Protein 4B16 (pdb70)

Sequence (266 aa):
GGNIIVVYWGQGGSDNNSEGSLKEACKSGHYNMMIVLEEELITYDNGRRDPDLNLGAHCVNCTSLQQEIKYCQLKLLIKILLQIGQVTPTKEDTKDTTKDLSQYLDDSNFFSGKSGPLGEVYLDGIDIASVPEGLNLKKFDELVQALNDDSATSRRIYLSASPNCVYPDYYLDKAIQTQKLDFLFVQFFYALPCIYTQGLPEDLFQAMKTWTSNNVPESKKIFMALPATPDLNGYIPPRVLNKEEILPAVTQASNFAGVMIFDRYFDRFRKYSSKIKR

InterPro domains:
  IPR001223 Glycoside hydrolase family 18, catalytic domain [PS51910] (2-266)
  IPR017853 Glycoside hydrolase superfamily [SSF51445] (2-265)

Solvent-accessible surface area: 12116 Å² total; per-residue (Å²): 71,67,64,16,0,0,0,2,0,82,16,28,35,65,140,36,1,0,25,0,86,61,0,5,147,42,64,56,10,49,8,0,0,0,20,32,1,26,0,37,0,63,43,157,91,13,67,41,48,2,42,75,26,35,155,106,6,59,84,16,44,134,27,0,74,54,0,43,143,120,142,10,58,0,0,0,4,0,13,82,15,49,100,25,197,110,137,38,173,64,7,3,108,66,15,9,93,43,0,31,59,32,0,3,38,21,136,95,8,36,0,5,88,1,78,5,32,0,2,0,2,14,27,31,78,51,9,106,22,0,70,2,44,90,0,1,67,31,2,72,108,21,106,51,128,130,126,9,53,2,1,0,1,0,49,2,64,60,79,6,201,86,0,40,138,1,1,79,20,123,75,4,31,23,0,0,0,26,0,4,112,83,48,101,10,17,12,68,178,68,79,16,122,72,0,62,101,11,5,133,36,0,13,78,74,0,95,71,2,80,0,6,0,0,0,0,1,2,74,114,36,91,5,46,0,52,25,183,39,0,19,149,73,0,12,57,46,9,66,156,28,112,14,26,11,9,4,0,0,27,18,11,82,50,4,66,131,107,106,3,4,37,103,9,91,200

Foldseek 3Di:
DFAEEFEAQAQAACVQQNALLVVLVVVLHQEYEYDAWEEELQQDQIQDHSHHHDRQQLVCAVSQVSSVVSNHAYEHEHEYYHEDPDDHPCNLVSNLVSCCAAAQPLDQHSNHRYHHQAYEYELDAHYPRHAQLSNLVNNVVDPDPHHYAYEYEAELDPPRPHCNSNLVNLRHAEYAYEQWDDDQQADDVVDNPSVLVSLVCVCVVNVSYAYAHEAELDPPIGRHDQQVCCAPPNCVRSVVRPRHRYYYYHHSSSCVPSVSSVSHDD

Organism: Tamarindus indica (NCBI:txid58860)

B-factor: mean 23.07, std 10.88, range [10.04, 79.19]

Secondary structure (DSSP, 8-state):
--EEEEEESSS-SHHHH--HHHHHHTS--SEEEEEEEEEETT-PPPEE--GGG-SS-GGGHHHHHHHHHTT-EEEEEEEEEE--SS--TTHHHHHHHHHHHHHEEEEEETTEEEE--EEEEESS---SS--HHHHHHHHHT-S-SS--EEEEE-BSSSS-TTTHHHHHTT--SEEEEE--SS-TTS-BTTB-HHHHHHHHHHHHH-TTSEEEEEEESSTTSTT---HHHIIIIIHHHHTTSTTEEEEEEE-HHHHHHH--GGGS--

Structure (mmCIF, N/CA/C/O backbone):
data_4B16
#
_entry.id   4B16
#
_cell.length_a   100.061
_cell.length_b   100.061
_cell.length_c   81.843
_cell.angle_alpha   90.00
_cell.angle_beta   90.00
_cell.angle_gamma   90.00
#
_symmetry.space_group_name_H-M   'P 43 21 2'
#
loop_
_entity.id
_entity.type
_entity.pdbx_description
1 polymer 'CHITINASE LIKE LECTIN'
2 branched 2-acetamido-2-deoxy-beta-D-glucopyranose-(1-4)-2-acetamido-2-deoxy-beta-D-glucopyranose
3 non-polymer GLYCEROL
4 non-polymer 'ACETATE ION'
5 non-polymer 2-acetamido-2-deoxy-beta-D-glucopyranose
6 non-polymer (4S)-2-METHYL-2,4-PENTANEDIOL
7 non-polymer 'SODIUM ION'
8 water water
#
loop_
_atom_site.group_PDB
_atom_site.id
_atom_site.type_symbol
_atom_site.label_atom_id
_atom_site.label_alt_id
_atom_site.label_comp_id
_atom_site.label_asym_id
_atom_site.label_entity_id
_atom_site.label_seq_id
_atom_site.pdbx_PDB_ins_code
_atom_site.Cartn_x
_atom_site.Cartn_y
_atom_site.Cartn_z
_atom_site.occupancy
_atom_site.B_iso_or_equiv
_atom_site.auth_seq_id
_atom_site.auth_comp_id
_atom_site.auth_asym_id
_atom_site.auth_atom_id
_atom_site.pdbx_PDB_model_num
ATOM 1 N N . GLY A 1 1 ? 21.709 6.102 28.569 0.50 40.99 7 GLY A N 1
ATOM 2 C CA . GLY A 1 1 ? 21.089 6.699 27.350 1.00 42.86 7 GLY A CA 1
ATOM 3 C C . GLY A 1 1 ? 21.152 5.792 26.135 0.50 39.76 7 GLY A C 1
ATOM 4 O O . GLY A 1 1 ? 20.304 5.876 25.243 1.00 40.23 7 GLY A O 1
ATOM 5 N N . GLY A 1 2 ? 22.161 4.926 26.093 0.50 36.52 8 GLY A N 1
ATOM 6 C CA . GLY A 1 2 ? 22.325 3.997 24.976 1.00 36.71 8 GLY A CA 1
ATOM 7 C C . GLY A 1 2 ? 22.895 4.657 23.735 0.50 32.33 8 GLY A C 1
ATOM 8 O O . GLY A 1 2 ? 23.537 5.707 23.822 0.50 28.36 8 GLY A O 1
ATOM 9 N N . ASN A 1 3 ? 22.660 4.047 22.574 1.00 30.22 9 ASN A N 1
ATOM 10 C CA . ASN A 1 3 ? 23.184 4.587 21.332 1.00 24.49 9 ASN A CA 1
ATOM 11 C C . ASN A 1 3 ? 22.098 5.313 20.580 0.50 20.04 9 ASN A C 1
ATOM 12 O O . ASN A 1 3 ? 21.155 4.703 20.067 1.00 24.14 9 ASN A O 1
ATOM 17 N N A ILE A 1 4 ? 22.219 6.632 20.533 0.50 19.95 10 ILE A N 1
ATOM 18 N N B ILE A 1 4 ? 22.229 6.632 20.535 0.50 20.42 10 ILE A N 1
ATOM 19 C CA A ILE A 1 4 ? 21.360 7.444 19.680 0.50 16.84 10 ILE A CA 1
ATOM 20 C CA B ILE A 1 4 ? 21.381 7.468 19.698 0.50 17.85 10 ILE A CA 1
ATOM 21 C C A ILE A 1 4 ? 22.231 8.197 18.686 0.50 16.53 10 ILE A C 1
ATOM 22 C C B ILE A 1 4 ? 22.267 8.175 18.683 0.50 16.86 10 ILE A C 1
ATOM 23 O O A ILE A 1 4 ? 23.118 8.951 19.075 0.50 18.96 10 ILE A O 1
ATOM 24 O O B ILE A 1 4 ? 23.201 8.879 19.055 0.50 19.03 10 ILE A O 1
ATOM 33 N N . VAL A 1 5 ? 21.987 7.970 17.403 1.00 15.77 11 VAL A N 1
ATOM 34 C CA . VAL A 1 5 ? 22.740 8.643 16.352 1.00 15.66 11 VAL A CA 1
ATOM 35 C C . VAL A 1 5 ? 21.794 9.633 15.668 1.00 14.96 11 VAL A C 1
ATOM 36 O O . VAL A 1 5 ? 20.576 9.576 15.880 1.00 15.40 11 VAL A O 1
ATOM 40 N N . VAL A 1 6 ? 22.337 10.543 14.860 1.00 15.02 12 VAL A N 1
ATOM 41 C CA . VAL A 1 6 ? 21.484 11.497 14.136 1.00 14.36 12 VAL A CA 1
ATOM 42 C C . VAL A 1 6 ? 22.119 11.862 12.797 1.00 14.53 12 VAL A C 1
ATOM 43 O O . VAL A 1 6 ? 23.348 11.815 12.665 1.00 15.21 12 VAL A O 1
ATOM 47 N N . TYR A 1 7 ? 21.278 12.185 11.810 1.00 13.75 13 TYR A N 1
ATOM 48 C CA . TYR A 1 7 ? 21.727 12.774 10.549 1.00 13.73 13 TYR A CA 1
ATOM 49 C C . TYR A 1 7 ? 21.727 14.303 10.661 1.00 14.29 13 TYR A C 1
ATOM 50 O O . TYR A 1 7 ? 20.767 14.895 11.167 1.00 16.03 13 TYR A O 1
ATOM 59 N N . TRP A 1 8 ? 22.788 14.939 10.171 1.00 12.74 14 TRP A N 1
ATOM 60 C CA . TRP A 1 8 ? 22.872 16.404 10.134 1.00 12.91 14 TRP A CA 1
ATOM 61 C C . TRP A 1 8 ? 23.495 16.834 8.821 1.00 13.16 14 TRP A C 1
ATOM 62 O O . TRP A 1 8 ? 24.324 16.103 8.277 1.00 13.56 14 TRP A O 1
ATOM 73 N N . GLY A 1 9 ? 23.124 18.017 8.323 1.00 13.66 15 GLY A N 1
ATOM 74 C CA . GLY A 1 9 ? 23.798 18.603 7.159 1.00 14.24 15 GLY A CA 1
ATOM 75 C C . GLY A 1 9 ? 22.849 19.026 6.060 1.00 14.06 15 GLY A C 1
ATOM 76 O O . GLY A 1 9 ? 23.158 19.941 5.298 1.00 15.67 15 GLY A O 1
ATOM 77 N N . GLN A 1 10 ? 21.692 18.367 5.981 1.00 14.15 16 GLN A N 1
ATOM 78 C CA . GLN A 1 10 ? 20.699 18.675 4.948 1.00 14.22 16 GLN A CA 1
ATOM 79 C C . GLN A 1 10 ? 19.460 19.387 5.488 1.00 15.37 16 GLN A C 1
ATOM 80 O O . GLN A 1 10 ? 18.443 19.505 4.791 0.80 18.46 16 GLN A O 1
ATOM 86 N N . GLY A 1 11 ? 19.546 19.874 6.719 1.00 14.27 17 GLY A N 1
ATOM 87 C CA . GLY A 1 11 ? 18.398 20.539 7.358 1.00 15.29 17 GLY A CA 1
ATOM 88 C C . GLY A 1 11 ? 18.368 22.038 7.149 1.00 15.15 17 GLY A C 1
ATOM 89 O O . GLY A 1 11 ? 17.599 22.741 7.814 1.00 16.88 17 GLY A O 1
ATOM 90 N N . GLY A 1 12 ? 19.219 22.529 6.243 1.00 15.70 18 GLY A N 1
ATOM 91 C CA . GLY A 1 12 ? 19.190 23.919 5.796 1.00 16.01 18 GLY A CA 1
ATOM 92 C C . GLY A 1 12 ? 20.461 24.672 6.118 1.00 16.22 18 GLY A C 1
ATOM 93 O O . GLY A 1 12 ? 21.532 24.360 5.584 1.00 19.54 18 GLY A O 1
ATOM 94 N N . SER A 1 13 ? 20.345 25.667 6.996 1.00 16.18 19 SER A N 1
ATOM 95 C CA . SER A 1 13 ? 21.496 26.476 7.444 1.00 15.89 19 SER A CA 1
ATOM 96 C C . SER A 1 13 ? 21.727 26.273 8.936 1.00 15.26 19 SER A C 1
ATOM 97 O O . SER A 1 13 ? 20.987 25.537 9.590 1.00 16.08 19 SER A O 1
ATOM 100 N N . ASP A 1 14 ? 22.729 26.948 9.496 1.00 15.55 20 ASP A N 1
ATOM 101 C CA . ASP A 1 14 ? 22.896 26.914 10.948 1.00 16.49 20 ASP A CA 1
ATOM 102 C C . ASP A 1 14 ? 21.656 27.472 11.665 1.00 16.35 20 ASP A C 1
ATOM 103 O O . ASP A 1 14 ? 21.316 27.017 12.752 1.00 18.20 20 ASP A O 1
ATOM 108 N N A ASN A 1 15 ? 20.984 28.453 11.068 0.50 17.15 21 ASN A N 1
ATOM 109 N N B ASN A 1 15 ? 21.005 28.462 11.051 0.50 15.90 21 ASN A N 1
ATOM 110 C CA A ASN A 1 15 ? 19.812 29.029 11.731 0.50 18.34 21 ASN A CA 1
ATOM 111 C CA B ASN A 1 15 ? 19.796 29.054 11.626 0.50 15.65 21 ASN A CA 1
ATOM 112 C C A ASN A 1 15 ? 18.551 28.165 11.673 0.50 17.16 21 ASN A C 1
ATOM 113 C C B ASN A 1 15 ? 18.677 28.036 11.772 0.50 15.53 21 ASN A C 1
ATOM 114 O O A ASN A 1 15 ? 17.636 28.351 12.484 0.50 17.27 21 ASN A O 1
ATOM 115 O O B ASN A 1 15 ? 17.995 27.988 12.802 0.50 15.81 21 ASN A O 1
ATOM 124 N N . SER A 1 16 ? 18.510 27.212 10.740 1.00 15.72 22 SER A N 1
ATOM 125 C CA . SER A 1 16 ? 17.376 26.286 10.667 1.00 15.21 22 SER A CA 1
ATOM 126 C C . SER A 1 16 ? 17.611 25.008 11.451 1.00 16.40 22 SER A C 1
ATOM 127 O O . SER A 1 16 ? 16.747 24.601 12.222 1.00 18.56 22 SER A O 1
ATOM 130 N N . GLU A 1 17 ? 18.771 24.375 11.280 1.00 15.13 23 GLU A N 1
ATOM 131 C CA . GLU A 1 17 ? 18.995 23.120 11.990 1.00 14.15 23 GLU A CA 1
ATOM 132 C C . GLU A 1 17 ? 20.106 23.149 13.041 1.00 14.30 23 GLU A C 1
ATOM 133 O O . GLU A 1 17 ? 20.387 22.125 13.648 1.00 15.32 23 GLU A O 1
ATOM 139 N N . GLY A 1 18 ? 20.711 24.322 13.260 1.00 14.78 24 GLY A N 1
ATOM 140 C CA . GLY A 1 18 ? 21.799 24.466 14.220 1.00 14.93 24 GLY A CA 1
ATOM 141 C C . GLY A 1 18 ? 23.122 24.038 13.622 1.00 14.72 24 GLY A C 1
ATOM 142 O O . GLY A 1 18 ? 23.164 23.308 12.630 1.00 15.11 24 GLY A O 1
ATOM 143 N N . SER A 1 19 ? 24.209 24.503 14.228 1.00 15.58 25 SER A N 1
ATOM 144 C CA . SER A 1 19 ? 25.540 24.080 13.808 1.00 15.91 25 SER A CA 1
ATOM 145 C C . SER A 1 19 ? 25.785 22.630 14.192 1.00 15.28 25 SER A C 1
ATOM 146 O O . SER A 1 19 ? 25.076 22.064 15.031 1.00 15.86 25 SER A O 1
ATOM 149 N N . LEU A 1 20 ? 26.810 22.034 13.603 1.00 14.83 26 LEU A N 1
ATOM 150 C CA . LEU A 1 20 ? 27.234 20.703 14.036 1.00 14.49 26 LEU A CA 1
ATOM 151 C C . LEU A 1 20 ? 27.613 20.722 15.523 1.00 14.48 26 LEU A C 1
ATOM 152 O O . LEU A 1 20 ? 27.230 19.823 16.281 1.00 14.74 26 LEU A O 1
ATOM 157 N N . LYS A 1 21 ? 28.363 21.743 15.937 1.00 14.47 27 LYS A N 1
ATOM 158 C CA . LYS A 1 21 ? 28.732 21.874 17.343 1.00 15.58 27 LYS A CA 1
ATOM 159 C C . LYS A 1 21 ? 27.510 21.871 18.257 1.00 15.74 27 LYS A C 1
ATOM 160 O O . LYS A 1 21 ? 27.519 21.217 19.307 1.00 17.09 27 LYS A O 1
ATOM 166 N N . GLU A 1 22 ? 26.460 22.598 17.867 1.00 15.22 28 GLU A N 1
ATOM 167 C CA . GLU A 1 22 ? 25.231 22.624 18.676 1.00 15.59 28 GLU A CA 1
ATOM 168 C C . GLU A 1 22 ? 24.673 21.206 18.870 1.00 16.20 28 GLU A C 1
ATOM 169 O O . GLU A 1 22 ? 24.307 20.813 19.990 1.00 16.53 28 GLU A O 1
ATOM 175 N N . ALA A 1 23 ? 24.636 20.430 17.786 1.00 16.06 29 ALA A N 1
ATOM 176 C CA . ALA A 1 23 ? 24.155 19.054 17.873 1.00 14.96 29 ALA A CA 1
ATOM 177 C C . ALA A 1 23 ? 24.991 18.255 18.875 1.00 15.48 29 ALA A C 1
ATOM 178 O O . ALA A 1 23 ? 24.456 17.546 19.726 1.00 16.58 29 ALA A O 1
ATOM 180 N N . CYS A 1 24 ? 26.310 18.387 18.784 1.00 16.15 30 CYS A N 1
ATOM 181 C CA . CYS A 1 24 ? 27.185 17.650 19.690 1.00 15.21 30 CYS A CA 1
ATOM 182 C C . CYS A 1 24 ? 27.024 18.095 21.133 1.00 17.14 30 CYS A C 1
ATOM 183 O O . CYS A 1 24 ? 26.916 17.265 22.039 1.00 18.59 30 CYS A O 1
ATOM 186 N N . LYS A 1 25 ? 26.995 19.409 21.330 1.00 17.19 31 LYS A N 1
ATOM 187 C CA . LYS A 1 25 ? 26.876 19.991 22.661 1.00 18.03 31 LYS A CA 1
ATOM 188 C C . LYS A 1 25 ? 25.555 19.621 23.345 1.00 19.84 31 LYS A C 1
ATOM 189 O O . LYS A 1 25 ? 25.483 19.597 24.579 1.00 20.04 31 LYS A O 1
ATOM 195 N N . SER A 1 26 ? 24.522 19.306 22.557 1.00 18.70 32 SER A N 1
ATOM 196 C CA . SER A 1 26 ? 23.205 18.970 23.131 1.00 18.67 32 SER A CA 1
ATOM 197 C C . SER A 1 26 ? 23.266 17.741 24.038 1.00 19.43 32 SER A C 1
ATOM 198 O O . SER A 1 26 ? 22.426 17.582 24.919 1.00 22.20 32 SER A O 1
ATOM 201 N N . GLY A 1 27 ? 24.250 16.870 23.797 1.00 18.12 33 GLY A N 1
ATOM 202 C CA . GLY A 1 27 ? 24.393 15.625 24.554 1.00 21.39 33 GLY A CA 1
ATOM 203 C C . GLY A 1 27 ? 23.416 14.505 24.208 1.00 19.52 33 GLY A C 1
ATOM 204 O O . GLY A 1 27 ? 23.424 13.454 24.863 1.00 22.06 33 GLY A O 1
ATOM 205 N N . HIS A 1 28 ? 22.586 14.710 23.184 1.00 19.36 34 HIS A N 1
ATOM 206 C CA . HIS A 1 28 ? 21.589 13.709 22.806 1.00 19.04 34 HIS A CA 1
ATOM 207 C C . HIS A 1 28 ? 22.155 12.545 21.999 1.00 19.09 34 HIS A C 1
ATOM 208 O O . HIS A 1 28 ? 21.527 11.493 21.910 1.00 20.88 34 HIS A O 1
ATOM 215 N N . TYR A 1 29 ? 23.332 12.735 21.409 1.00 16.64 35 TYR A N 1
ATOM 216 C CA . TYR A 1 29 ? 23.822 11.818 20.383 1.00 15.25 35 TYR A CA 1
ATOM 217 C C . TYR A 1 29 ? 25.216 11.314 20.681 1.00 17.53 35 TYR A C 1
ATOM 218 O O . TYR A 1 29 ? 26.061 12.056 21.196 1.00 20.10 35 TYR A O 1
ATOM 227 N N . ASN A 1 30 ? 25.489 10.072 20.317 1.00 16.54 36 ASN A N 1
ATOM 228 C CA . ASN A 1 30 ? 26.876 9.648 20.363 1.00 18.15 36 ASN A CA 1
ATOM 229 C C . ASN A 1 30 ? 27.513 9.407 19.000 1.00 16.63 36 ASN A C 1
ATOM 230 O O . ASN A 1 30 ? 28.675 9.023 18.922 1.00 18.04 36 ASN A O 1
ATOM 235 N N A MET A 1 31 ? 26.752 9.643 17.932 0.50 16.30 37 MET A N 1
ATOM 236 N N B MET A 1 31 ? 26.749 9.648 17.935 0.50 16.61 37 MET A N 1
ATOM 237 C CA A MET A 1 31 ? 27.287 9.551 16.570 0.50 15.84 37 MET A CA 1
ATOM 238 C CA B MET A 1 31 ? 27.271 9.555 16.572 0.50 16.25 37 MET A CA 1
ATOM 239 C C A MET A 1 31 ? 26.462 10.427 15.639 0.50 15.62 37 MET A C 1
ATOM 240 C C B MET A 1 31 ? 26.469 10.507 15.704 0.50 15.55 37 MET A C 1
ATOM 241 O O A MET A 1 31 ? 25.235 10.460 15.742 0.50 15.85 37 MET A O 1
ATOM 242 O O B MET A 1 31 ? 25.266 10.674 15.919 0.50 14.57 37 MET A O 1
ATOM 251 N N . ILE A 1 32 ? 27.144 11.162 14.760 1.00 15.12 38 ILE A N 1
ATOM 252 C CA . ILE A 1 32 ? 26.477 12.050 13.796 1.00 14.98 38 ILE A CA 1
ATOM 253 C C . ILE A 1 32 ? 26.928 11.634 12.405 1.00 14.94 38 ILE A C 1
ATOM 254 O O . ILE A 1 32 ? 28.123 11.430 12.178 1.00 15.19 38 ILE A O 1
ATOM 259 N N . VAL A 1 33 ? 25.969 11.478 11.494 1.00 13.31 39 VAL A N 1
ATOM 260 C CA . VAL A 1 33 ? 26.264 11.189 10.097 1.00 13.32 39 VAL A CA 1
ATOM 261 C C . VAL A 1 33 ? 26.028 12.475 9.326 1.00 13.33 39 VAL A C 1
ATOM 262 O O . VAL A 1 33 ? 24.902 12.989 9.310 1.00 14.55 39 VAL A O 1
ATOM 266 N N . LEU A 1 34 ? 27.086 12.988 8.694 1.00 13.14 40 LEU A N 1
ATOM 267 C CA . LEU A 1 34 ? 27.016 14.230 7.911 1.00 12.76 40 LEU A CA 1
ATOM 268 C C . LEU A 1 34 ? 26.496 13.955 6.505 1.00 13.22 40 LEU A C 1
ATOM 269 O O . LEU A 1 34 ? 27.043 13.111 5.783 1.00 15.49 40 LEU A O 1
ATOM 274 N N . GLU A 1 35 ? 25.458 14.689 6.113 1.00 13.53 41 GLU A N 1
ATOM 275 C CA . GLU A 1 35 ? 24.845 14.521 4.801 1.00 13.41 41 GLU A CA 1
ATOM 276 C C . GLU A 1 35 ? 25.096 15.807 3.997 1.00 13.54 41 GLU A C 1
ATOM 277 O O . GLU A 1 35 ? 24.597 16.858 4.392 1.00 13.53 41 GLU A O 1
ATOM 283 N N . GLU A 1 36 ? 25.818 15.763 2.870 1.00 13.92 42 GLU A N 1
ATOM 284 C CA A GLU A 1 36 ? 26.316 14.530 2.255 0.50 13.73 42 GLU A CA 1
ATOM 285 C CA B GLU A 1 36 ? 26.306 14.530 2.241 0.50 13.66 42 GLU A CA 1
ATOM 286 C C . GLU A 1 36 ? 27.423 14.857 1.259 1.00 14.88 42 GLU A C 1
ATOM 287 O O . GLU A 1 36 ? 27.593 16.025 0.856 1.00 16.13 42 GLU A O 1
ATOM 298 N N . LEU A 1 37 ? 28.168 13.829 0.864 1.00 13.24 43 LEU A N 1
ATOM 299 C CA . LEU A 1 37 ? 29.189 13.960 -0.169 1.00 13.02 43 LEU A CA 1
ATOM 300 C C . LEU A 1 37 ? 28.636 13.470 -1.508 1.00 13.99 43 LEU A C 1
ATOM 301 O O . LEU A 1 37 ? 28.069 12.380 -1.588 1.00 15.53 43 LEU A O 1
ATOM 306 N N . ILE A 1 38 ? 28.815 14.284 -2.545 1.00 13.20 44 ILE A N 1
ATOM 307 C CA . ILE A 1 38 ? 28.482 13.923 -3.924 1.00 13.22 44 ILE A CA 1
ATOM 308 C C . ILE A 1 38 ? 29.741 1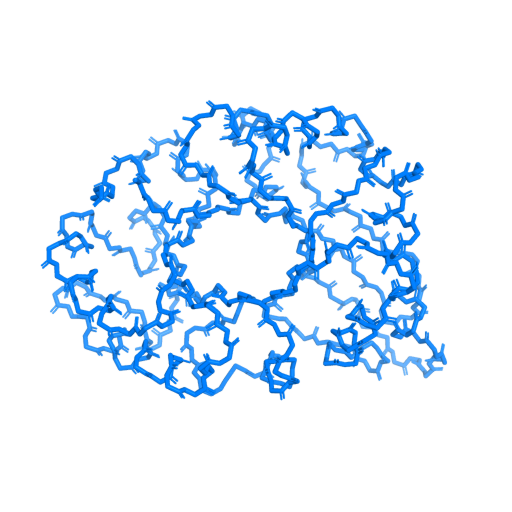3.354 -4.568 1.00 13.89 44 ILE A C 1
ATOM 309 O O . ILE A 1 38 ? 30.806 13.985 -4.520 1.00 14.38 44 ILE A O 1
ATOM 314 N N . THR A 1 39 ? 29.629 12.154 -5.147 1.00 13.14 45 THR A N 1
ATOM 315 C CA . THR A 1 39 ? 30.764 11.527 -5.826 1.00 12.92 45 THR A CA 1
ATOM 316 C C . THR A 1 39 ? 30.476 11.316 -7.307 1.00 13.80 45 THR A C 1
ATOM 317 O O . THR A 1 39 ? 29.304 11.284 -7.723 1.00 14.73 45 THR A O 1
ATOM 321 N N . TYR A 1 40 ? 31.548 11.185 -8.095 1.00 13.62 46 TYR A N 1
ATOM 322 C CA . TYR A 1 40 ? 31.445 11.174 -9.551 1.00 14.58 46 TYR A CA 1
ATOM 323 C C . TYR A 1 40 ? 31.890 9.860 -10.154 1.00 14.39 46 TYR A C 1
ATOM 324 O O . TYR A 1 40 ? 33.011 9.425 -9.940 1.00 16.61 46 TYR A O 1
ATOM 333 N N . ASP A 1 41 ? 30.989 9.243 -10.912 1.00 15.54 47 ASP A N 1
ATOM 334 C CA . ASP A 1 41 ? 31.256 7.994 -11.632 1.00 15.23 47 ASP A CA 1
ATOM 335 C C . ASP A 1 41 ? 32.394 8.149 -12.653 1.00 16.23 47 ASP A C 1
ATOM 336 O O . ASP A 1 41 ? 33.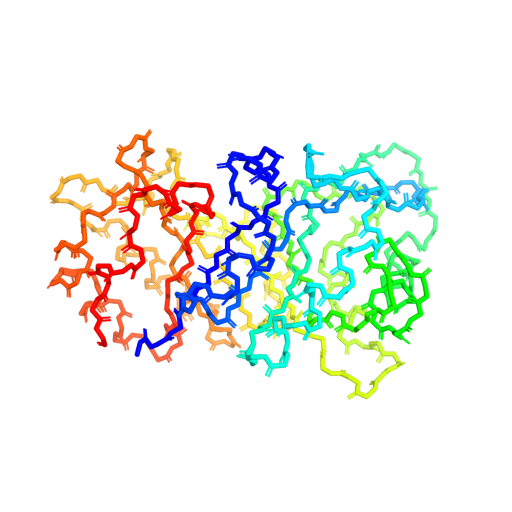049 7.168 -13.014 1.00 17.21 47 ASP A O 1
ATOM 341 N N . ASN A 1 42 ? 32.656 9.374 -13.105 1.00 16.76 48 ASN A N 1
ATOM 342 C CA . ASN A 1 42 ? 33.760 9.587 -14.056 1.00 18.31 48 ASN A CA 1
ATOM 343 C C . ASN A 1 42 ? 35.109 9.922 -13.397 1.00 18.32 48 ASN A C 1
ATOM 344 O O . ASN A 1 42 ? 36.094 10.214 -14.086 1.00 20.30 48 ASN A O 1
ATOM 349 N N . GLY A 1 43 ? 35.142 9.899 -12.064 1.00 17.13 49 GLY A N 1
ATOM 350 C CA . GLY A 1 43 ? 36.380 10.150 -11.324 1.00 18.09 49 GLY A CA 1
ATOM 351 C C . GLY A 1 43 ? 36.727 11.593 -10.955 1.00 17.53 49 GLY A C 1
ATOM 352 O O . GLY A 1 43 ? 37.775 11.830 -10.350 1.00 20.58 49 GLY A O 1
ATOM 353 N N A ARG A 1 44 ? 35.868 12.545 -11.316 0.50 17.23 50 ARG A N 1
ATOM 354 N N B ARG A 1 44 ? 35.868 12.549 -11.322 0.50 18.73 50 ARG A N 1
ATOM 355 C CA A ARG A 1 44 ? 35.996 13.929 -10.846 0.50 17.07 50 ARG A CA 1
ATOM 356 C CA B ARG A 1 44 ? 35.979 13.937 -10.840 0.50 20.02 50 ARG A CA 1
ATOM 357 C C A ARG A 1 44 ? 36.033 13.935 -9.319 0.50 17.41 50 ARG A C 1
ATOM 358 C C B ARG A 1 44 ? 36.062 13.912 -9.317 0.50 18.66 50 ARG A C 1
ATOM 359 O O A ARG A 1 44 ? 35.384 13.100 -8.683 0.50 17.86 50 ARG A O 1
ATOM 360 O O B ARG A 1 44 ? 35.466 13.039 -8.680 0.50 19.24 50 ARG A O 1
ATOM 375 N N . ASP A 1 45 ? 36.792 14.857 -8.728 1.00 17.11 51 ASP A N 1
ATOM 376 C CA . ASP A 1 45 ? 36.834 14.980 -7.258 1.00 17.06 51 ASP A CA 1
ATOM 377 C C . ASP A 1 45 ? 35.412 15.159 -6.706 1.00 15.77 51 ASP A C 1
ATOM 378 O O . ASP A 1 45 ? 34.589 15.844 -7.313 1.00 16.25 51 ASP A O 1
ATOM 383 N N . PRO A 1 46 ? 35.110 14.521 -5.575 1.00 15.48 52 PRO A N 1
ATOM 384 C CA . PRO A 1 46 ? 33.807 14.707 -4.937 1.00 15.61 52 PRO A CA 1
ATOM 385 C C . PRO A 1 46 ? 33.499 16.161 -4.605 1.00 15.15 52 PRO A C 1
ATOM 386 O O . PRO A 1 46 ? 34.426 16.975 -4.434 1.00 16.54 52 PRO A O 1
ATOM 390 N N . ASP A 1 47 ? 32.207 16.476 -4.502 1.00 14.71 53 ASP A N 1
ATOM 391 C CA . ASP A 1 47 ? 31.749 17.787 -4.003 1.00 13.88 53 ASP A CA 1
ATOM 392 C C . ASP A 1 47 ? 31.013 17.602 -2.684 1.00 14.54 53 ASP A C 1
ATOM 393 O O . ASP A 1 47 ? 30.016 16.876 -2.627 1.00 15.74 53 ASP A O 1
ATOM 398 N N . LEU A 1 48 ? 31.458 18.297 -1.644 1.00 15.05 54 LEU A N 1
ATOM 399 C CA . LEU A 1 48 ? 30.737 18.298 -0.375 1.00 14.78 54 LEU A CA 1
ATOM 400 C C . LEU A 1 48 ? 29.460 19.121 -0.521 1.00 15.16 54 LEU A C 1
ATOM 401 O O . LEU A 1 48 ? 29.479 20.210 -1.110 1.00 18.58 54 LEU A O 1
ATOM 406 N N . ASN A 1 49 ? 28.349 18.603 -0.004 1.00 15.09 55 ASN A N 1
ATOM 407 C CA . ASN A 1 49 ? 27.096 19.351 -0.021 1.00 15.23 55 ASN A CA 1
ATOM 408 C C . ASN A 1 49 ? 26.473 19.370 1.372 1.00 14.70 55 ASN A C 1
ATOM 409 O O . ASN A 1 49 ? 25.737 18.452 1.738 1.00 16.34 55 ASN A O 1
ATOM 414 N N . LEU A 1 50 ? 26.749 20.428 2.133 1.00 16.69 56 LEU A N 1
ATOM 415 C CA . LEU A 1 50 ? 26.094 20.623 3.432 1.00 16.20 56 LEU A CA 1
ATOM 416 C C . LEU A 1 50 ? 25.041 21.731 3.336 1.00 16.68 56 LEU A C 1
ATOM 417 O O . LEU A 1 50 ? 24.836 22.513 4.268 1.00 16.19 56 LEU A O 1
ATOM 422 N N . GLY A 1 51 ? 24.370 21.785 2.190 1.00 18.85 57 GLY A N 1
ATOM 423 C CA . GLY A 1 51 ? 23.325 22.780 1.944 1.00 18.77 57 GLY A CA 1
ATOM 424 C C . GLY A 1 51 ? 23.765 24.198 2.244 1.00 21.07 57 GLY A C 1
ATOM 425 O O . GLY A 1 51 ? 24.845 24.634 1.827 1.00 23.37 57 GLY A O 1
ATOM 426 N N . ALA A 1 52 ? 22.930 24.913 2.992 1.00 18.56 58 ALA A N 1
ATOM 427 C CA . ALA A 1 52 ? 23.196 26.306 3.333 1.00 18.64 58 ALA A CA 1
ATOM 428 C C . ALA A 1 52 ? 24.042 26.491 4.597 1.00 17.44 58 ALA A C 1
ATOM 429 O O . ALA A 1 52 ? 24.177 27.613 5.093 1.00 19.93 58 ALA A O 1
ATOM 431 N N . HIS A 1 53 ? 24.626 25.408 5.116 1.00 16.05 59 HIS A N 1
ATOM 432 C CA . HIS A 1 53 ? 25.535 25.541 6.257 1.00 15.42 59 HIS A CA 1
ATOM 433 C C . HIS A 1 53 ? 26.818 26.274 5.901 1.00 17.99 59 HIS A C 1
ATOM 434 O O . HIS A 1 53 ? 27.283 27.116 6.673 1.00 22.49 59 HIS A O 1
ATOM 441 N N . CYS A 1 54 ? 27.375 25.949 4.730 1.00 19.34 60 CYS A N 1
ATOM 442 C CA . CYS A 1 54 ? 28.676 26.468 4.288 1.00 18.88 60 CYS A CA 1
ATOM 443 C C . CYS A 1 54 ? 28.942 26.041 2.850 1.00 17.98 60 CYS A C 1
ATOM 444 O O . CYS A 1 54 ? 28.421 25.014 2.381 1.00 21.56 60 CYS A O 1
ATOM 447 N N . VAL A 1 55 ? 29.732 26.846 2.148 1.00 20.74 61 VAL A N 1
ATOM 448 C CA . VAL A 1 55 ? 30.328 26.447 0.872 1.00 21.45 61 VAL A CA 1
ATOM 449 C C . VAL A 1 55 ? 31.804 26.105 1.107 1.00 21.27 61 VAL A C 1
ATOM 450 O O . VAL A 1 55 ? 32.269 25.032 0.714 1.00 24.59 61 VAL A O 1
ATOM 454 N N . ASN A 1 56 ? 32.533 27.022 1.743 1.00 21.50 62 ASN A N 1
ATOM 455 C CA . ASN A 1 56 ? 33.835 26.693 2.309 1.00 21.75 62 ASN A CA 1
ATOM 456 C C . ASN A 1 56 ? 33.550 26.113 3.682 1.00 20.76 62 ASN A C 1
ATOM 457 O O . ASN A 1 56 ? 33.220 26.838 4.618 1.00 23.08 62 ASN A O 1
ATOM 462 N N . CYS A 1 57 ? 33.649 24.795 3.786 1.00 18.08 63 CYS A N 1
ATOM 463 C CA . CYS A 1 57 ? 33.278 24.101 5.012 1.00 16.41 63 CYS A CA 1
ATOM 464 C C . CYS A 1 57 ? 34.490 23.692 5.836 1.00 17.20 63 CYS A C 1
ATOM 465 O O . CYS A 1 57 ? 34.372 22.910 6.792 1.00 16.76 63 CYS A O 1
ATOM 468 N N . THR A 1 58 ? 35.654 24.237 5.488 1.00 18.01 64 THR A N 1
ATOM 469 C CA . THR A 1 58 ? 36.882 23.885 6.217 1.00 18.05 64 THR A CA 1
ATOM 470 C C . THR A 1 58 ? 36.826 24.329 7.683 1.00 17.99 64 THR A C 1
ATOM 471 O O . THR A 1 58 ? 37.479 23.726 8.538 1.00 19.50 64 THR A O 1
ATOM 475 N N . SER A 1 59 ? 36.033 25.366 7.975 1.00 20.83 65 SER A N 1
ATOM 476 C CA . SER A 1 59 ? 35.890 25.850 9.350 1.00 21.69 65 SER A CA 1
ATOM 477 C C . SER A 1 59 ? 35.059 24.918 10.230 1.00 18.21 65 SER A C 1
ATOM 478 O O . SER A 1 59 ? 34.971 25.124 11.447 1.00 21.95 65 SER A O 1
ATOM 481 N N . LEU A 1 60 ? 34.480 23.872 9.634 1.00 15.96 66 LEU A N 1
ATOM 482 C CA . LEU A 1 60 ? 33.832 22.832 10.435 1.00 15.92 66 LEU A CA 1
ATOM 483 C C . LEU A 1 60 ? 34.843 21.989 11.220 1.00 15.89 66 LEU A C 1
ATOM 484 O O . LEU A 1 60 ? 34.475 21.300 12.166 1.00 16.62 66 LEU A O 1
ATOM 489 N N . GLN A 1 61 ? 36.121 22.069 10.849 1.00 17.18 67 GLN A N 1
ATOM 490 C CA . GLN A 1 61 ? 37.165 21.317 11.536 1.00 15.51 67 GLN A CA 1
ATOM 491 C C . GLN A 1 61 ? 37.058 21.410 13.064 1.00 15.27 67 GLN A C 1
ATOM 492 O O . GLN A 1 61 ? 37.059 20.379 13.761 1.00 16.24 67 GLN A O 1
ATOM 498 N N . GLN A 1 62 ? 36.989 22.633 13.597 1.00 15.39 68 GLN A N 1
ATOM 499 C CA . GLN A 1 62 ? 36.978 22.791 15.056 1.00 16.25 68 GLN A CA 1
ATOM 500 C C . GLN A 1 62 ? 35.724 22.165 15.672 1.00 17.22 68 GLN A C 1
ATOM 501 O O . GLN A 1 62 ? 35.769 21.660 16.791 1.00 16.81 68 GLN A O 1
ATOM 507 N N . GLU A 1 63 ? 34.618 22.165 14.928 1.00 15.98 69 GLU A N 1
ATOM 508 C CA . GLU A 1 63 ? 33.368 21.592 15.443 1.00 14.93 69 GLU A CA 1
ATOM 509 C C . GLU A 1 63 ? 33.447 20.072 15.459 1.00 15.32 69 GLU A C 1
ATOM 510 O O . GLU A 1 63 ? 33.062 19.433 16.448 1.00 15.39 69 GLU A O 1
ATOM 516 N N . ILE A 1 64 ? 33.973 19.503 14.374 1.00 14.26 70 ILE A N 1
ATOM 517 C CA . ILE A 1 64 ? 34.235 18.061 14.298 1.00 15.13 70 ILE A CA 1
ATOM 518 C C . ILE A 1 64 ? 35.130 17.609 15.453 1.00 15.37 70 ILE A C 1
ATOM 519 O O . ILE A 1 64 ? 34.822 16.634 16.152 1.00 15.08 70 ILE A O 1
ATOM 524 N N . LYS A 1 65 ? 36.226 18.329 15.674 1.00 15.51 71 LYS A N 1
ATOM 525 C CA . LYS A 1 65 ? 37.148 17.952 16.747 1.00 15.18 71 LYS A CA 1
ATOM 526 C C . LYS A 1 65 ? 36.522 18.110 18.137 1.00 15.10 71 LYS A C 1
ATOM 527 O O . LYS A 1 65 ? 36.742 17.268 19.018 1.00 17.38 71 LYS A O 1
ATOM 533 N N . TYR A 1 66 ? 35.721 19.164 18.322 1.00 15.44 72 TYR A N 1
ATOM 534 C CA . TYR A 1 66 ? 34.959 19.335 19.562 1.00 16.21 72 TYR A CA 1
ATOM 535 C C . TYR A 1 66 ? 34.080 18.104 19.798 1.00 15.91 72 TYR A C 1
ATOM 536 O O . TYR A 1 66 ? 34.087 17.528 20.888 1.00 18.58 72 TYR A O 1
ATOM 545 N N . CYS A 1 67 ? 33.336 17.697 18.770 1.00 15.06 73 CYS A N 1
ATOM 546 C CA . CYS A 1 67 ? 32.480 16.506 18.865 1.00 15.25 73 CYS A CA 1
ATOM 547 C C . CYS A 1 67 ? 33.276 15.257 19.265 1.00 16.05 73 CYS A C 1
ATOM 548 O O . CYS A 1 67 ? 32.899 14.512 20.173 1.00 16.96 73 CYS A O 1
ATOM 551 N N . GLN A 1 68 ? 34.387 15.037 18.574 1.00 16.24 74 GLN A N 1
ATOM 552 C CA . GLN A 1 68 ? 35.192 13.839 18.800 1.00 17.20 74 GLN A CA 1
ATOM 553 C C . GLN A 1 68 ? 35.799 13.793 20.195 1.00 18.16 74 GLN A C 1
ATOM 554 O O . GLN A 1 68 ? 35.878 12.724 20.807 1.00 17.76 74 GLN A O 1
ATOM 560 N N . LEU A 1 69 ? 36.203 14.954 20.703 1.00 18.04 75 LEU A N 1
ATOM 561 C CA . LEU A 1 69 ? 36.717 15.046 22.066 1.00 19.48 75 LEU A CA 1
ATOM 562 C C . LEU A 1 69 ? 35.628 14.859 23.142 1.00 21.66 75 LEU A C 1
ATOM 563 O O . LEU A 1 69 ? 35.946 14.641 24.318 1.00 25.70 75 LEU A O 1
ATOM 568 N N . LYS A 1 70 ? 34.359 14.909 22.725 1.00 19.41 76 LYS A N 1
ATOM 569 C CA . LYS A 1 70 ? 33.221 14.528 23.576 1.00 21.31 76 LYS A CA 1
ATOM 570 C C . LYS A 1 70 ? 32.773 13.076 23.325 1.00 19.98 76 LYS A C 1
ATOM 571 O O . LYS A 1 70 ? 31.673 12.676 23.727 1.00 21.66 76 LYS A O 1
ATOM 577 N N A LEU A 1 71 ? 33.635 12.301 22.658 0.50 19.53 77 LEU A N 1
ATOM 578 N N B LEU A 1 71 ? 33.648 12.294 22.688 0.50 19.87 77 LEU A N 1
ATOM 579 C CA A LEU A 1 71 ? 33.424 10.866 22.376 0.50 20.22 77 LEU A CA 1
ATOM 580 C CA B LEU A 1 71 ? 33.399 10.880 22.370 0.50 20.35 77 LEU A CA 1
ATOM 581 C C A LEU A 1 71 ? 32.365 10.568 21.310 0.50 18.52 77 LEU A C 1
ATOM 582 C C B LEU A 1 71 ? 32.151 10.699 21.512 0.50 18.76 77 LEU A C 1
ATOM 583 O O A LEU A 1 71 ? 31.898 9.429 21.189 0.50 19.79 77 LEU A O 1
ATOM 584 O O B LEU A 1 71 ? 31.340 9.794 21.742 0.50 18.73 77 LEU A O 1
ATOM 593 N N . ILE A 1 72 ? 32.009 11.586 20.532 1.00 17.34 78 ILE A N 1
ATOM 594 C CA . ILE A 1 72 ? 30.978 11.463 19.501 1.00 15.89 78 ILE A CA 1
ATOM 595 C C . ILE A 1 72 ? 31.661 11.137 18.190 1.00 16.24 78 ILE A C 1
ATOM 596 O O . ILE A 1 72 ? 32.576 11.850 17.774 1.00 20.56 78 ILE A O 1
ATOM 601 N N . LYS A 1 73 ? 31.217 10.066 17.538 1.00 16.55 79 LYS A N 1
ATOM 602 C CA . LYS A 1 73 ? 31.796 9.671 16.241 1.00 16.45 79 LYS A CA 1
ATOM 603 C C . LYS A 1 73 ? 31.164 10.497 15.125 1.00 15.97 79 LYS A C 1
ATOM 604 O O . LYS A 1 73 ? 29.959 10.748 15.141 1.00 16.79 79 LYS A O 1
ATOM 610 N N . ILE A 1 74 ? 31.987 10.918 14.167 1.00 14.11 80 ILE A N 1
ATOM 611 C CA . ILE A 1 74 ? 31.532 11.700 13.020 1.00 14.34 80 ILE A CA 1
ATOM 612 C C . ILE A 1 74 ? 31.775 10.894 11.742 1.00 14.66 80 ILE A C 1
ATOM 613 O O . ILE A 1 74 ? 32.922 10.563 11.418 1.00 14.87 80 ILE A O 1
ATOM 618 N N . LEU A 1 75 ? 30.695 10.545 11.043 1.00 14.28 81 LEU A N 1
ATOM 619 C CA . LEU A 1 75 ? 30.797 9.813 9.775 1.00 13.87 81 LEU A CA 1
ATOM 620 C C . LEU A 1 75 ? 30.306 10.714 8.656 1.00 13.67 81 LEU A C 1
ATOM 621 O O . LEU A 1 75 ? 29.410 11.530 8.872 1.00 14.41 81 LEU A O 1
ATOM 626 N N . LEU A 1 76 ? 30.882 10.573 7.465 1.00 12.72 82 LEU A N 1
ATOM 627 C CA . LEU A 1 76 ? 30.412 11.325 6.308 1.00 12.40 82 LEU A CA 1
ATOM 628 C C . LEU A 1 76 ? 29.643 10.396 5.377 1.00 12.41 82 LEU A C 1
ATOM 629 O O . LEU A 1 76 ? 30.139 9.323 5.016 1.00 13.79 82 LEU A O 1
ATOM 634 N N . GLN A 1 77 ? 28.439 10.809 4.983 1.00 12.38 83 GLN A N 1
ATOM 635 C CA . GLN A 1 77 ? 27.614 9.998 4.093 1.00 12.88 83 GLN A CA 1
ATOM 636 C C . GLN A 1 77 ? 27.828 10.357 2.631 1.00 13.45 83 GLN A C 1
ATOM 637 O O . GLN A 1 77 ? 27.737 11.536 2.254 1.00 14.64 83 GLN A O 1
ATOM 643 N N . ILE A 1 78 ? 28.084 9.336 1.813 1.00 13.32 84 ILE A N 1
ATOM 644 C CA . ILE A 1 78 ? 28.025 9.471 0.357 1.00 13.13 84 ILE A CA 1
ATOM 645 C C . ILE A 1 78 ? 26.555 9.380 -0.034 1.00 13.76 84 ILE A C 1
ATOM 646 O O . ILE A 1 78 ? 25.915 8.353 0.188 1.00 14.51 84 ILE A O 1
ATOM 651 N N . GLY A 1 79 ? 26.013 10.474 -0.575 1.00 14.09 85 GLY A N 1
ATOM 652 C CA . GLY A 1 79 ? 24.568 10.568 -0.808 1.00 14.45 85 GLY A CA 1
ATOM 653 C C . GLY A 1 79 ? 24.115 10.578 -2.252 1.00 14.13 85 GLY A C 1
ATOM 654 O O . GLY A 1 79 ? 22.917 10.544 -2.527 1.00 16.30 85 GLY A O 1
ATOM 655 N N . GLN A 1 80 ? 25.062 10.605 -3.184 1.00 14.19 86 GLN A N 1
ATOM 656 C CA . GLN A 1 80 ? 24.742 10.847 -4.582 1.00 13.88 86 GLN A CA 1
ATOM 657 C C . GLN A 1 80 ? 25.928 10.415 -5.419 1.00 14.40 86 GLN A C 1
ATOM 658 O O . GLN A 1 80 ? 27.053 10.838 -5.150 1.00 14.61 86 GLN A O 1
ATOM 664 N N . VAL A 1 81 ? 25.676 9.557 -6.415 1.00 14.77 87 VAL A N 1
ATOM 665 C CA . VAL A 1 81 ? 26.691 9.156 -7.386 1.00 15.22 87 VAL A CA 1
ATOM 666 C C . VAL A 1 81 ? 26.258 9.675 -8.746 1.00 15.22 87 VAL A C 1
ATOM 667 O O . VAL A 1 81 ? 25.238 9.231 -9.294 1.00 16.42 87 VAL A O 1
ATOM 671 N N . THR A 1 82 ? 27.027 10.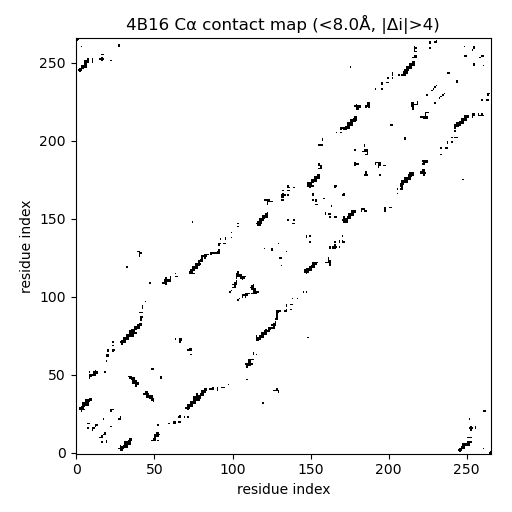626 -9.274 1.00 15.16 88 THR A N 1
ATOM 672 C CA . THR A 1 82 ? 26.702 11.265 -10.544 1.00 15.14 88 THR A CA 1
ATOM 673 C C . THR A 1 82 ? 27.174 10.318 -11.660 1.00 15.62 88 THR A C 1
ATOM 674 O O . THR A 1 82 ? 28.365 10.071 -11.794 1.00 16.64 88 THR A O 1
ATOM 678 N N . PRO A 1 83 ? 26.236 9.754 -12.444 1.00 17.58 89 PRO A N 1
ATOM 679 C CA . PRO A 1 83 ? 26.610 8.673 -13.361 1.00 19.35 89 PRO A CA 1
ATOM 680 C C . PRO A 1 83 ? 27.330 9.162 -14.616 1.00 20.04 89 PRO A C 1
ATOM 681 O O . PRO A 1 83 ? 27.230 10.340 -14.986 1.00 22.65 89 PRO A O 1
ATOM 685 N N . THR A 1 84 ? 28.061 8.254 -15.257 1.00 18.40 90 THR A N 1
ATOM 686 C CA . THR A 1 84 ? 28.634 8.530 -16.560 1.00 22.28 90 THR A CA 1
ATOM 687 C C . THR A 1 84 ? 28.432 7.299 -17.442 1.00 25.02 90 THR A C 1
ATOM 688 O O . THR A 1 84 ? 28.341 6.178 -16.934 1.00 24.82 90 THR A O 1
ATOM 692 N N . LYS A 1 85 ? 28.352 7.510 -18.752 1.00 29.78 91 LYS A N 1
ATOM 693 C CA . LYS A 1 85 ? 28.306 6.393 -19.695 1.00 31.67 91 LYS A CA 1
ATOM 694 C C . LYS A 1 85 ? 29.715 5.970 -20.115 1.00 31.51 91 LYS A C 1
ATOM 695 O O . LYS A 1 85 ? 29.901 4.899 -20.702 0.50 29.63 91 LYS A O 1
ATOM 701 N N . GLU A 1 86 ? 30.695 6.815 -19.792 1.00 27.38 92 GLU A N 1
ATOM 702 C CA . GLU A 1 86 ? 32.102 6.564 -20.085 1.00 30.10 92 GLU A CA 1
ATOM 703 C C . GLU A 1 86 ? 32.663 5.426 -19.238 1.00 28.68 92 GLU A C 1
ATOM 704 O O . GLU A 1 86 ? 32.367 5.310 -18.044 1.00 26.39 92 GLU A O 1
ATOM 710 N N . ASP A 1 87 ? 33.466 4.586 -19.877 1.00 30.69 93 ASP A N 1
ATOM 711 C CA . ASP A 1 87 ? 34.212 3.542 -19.200 1.00 30.22 93 ASP A CA 1
ATOM 712 C C . ASP A 1 87 ? 35.510 4.183 -18.697 1.00 28.89 93 ASP A C 1
ATOM 713 O O . ASP A 1 87 ? 36.363 4.584 -19.487 1.00 33.60 93 ASP A O 1
ATOM 718 N N . THR A 1 88 ? 35.631 4.316 -17.379 1.00 24.51 94 THR A N 1
ATOM 719 C CA . THR A 1 88 ? 36.764 5.002 -16.773 1.00 22.34 94 THR A CA 1
ATOM 720 C C . THR A 1 88 ? 37.456 4.039 -15.826 1.00 22.88 94 THR A C 1
ATOM 721 O O . THR A 1 88 ? 36.802 3.409 -14.995 1.00 24.69 94 THR A O 1
ATOM 725 N N . LYS A 1 89 ? 38.775 3.935 -15.954 1.00 22.25 95 LYS A N 1
ATOM 726 C CA . LYS A 1 89 ? 39.561 2.992 -15.165 1.00 22.55 95 LYS A CA 1
ATOM 727 C C . LYS A 1 89 ? 39.797 3.499 -13.742 1.00 22.96 95 LYS A C 1
ATOM 728 O O . LYS A 1 89 ? 39.970 4.699 -13.520 1.00 24.56 95 LYS A O 1
ATOM 734 N N . ASP A 1 90 ? 39.770 2.570 -12.786 1.00 21.08 96 ASP A N 1
ATOM 735 C CA . ASP A 1 90 ? 40.235 2.816 -11.420 1.00 20.50 96 ASP A CA 1
ATOM 736 C C . ASP A 1 90 ? 39.377 3.795 -10.624 1.00 18.14 96 ASP A C 1
ATOM 737 O O . ASP A 1 90 ? 39.863 4.369 -9.650 1.00 20.00 96 ASP A O 1
ATOM 742 N N . THR A 1 91 ? 38.115 3.985 -11.006 1.00 17.76 97 THR A N 1
ATOM 743 C CA . THR A 1 91 ? 37.287 4.989 -10.317 1.00 17.35 97 THR A CA 1
ATOM 744 C C . THR A 1 91 ? 37.115 4.672 -8.817 1.00 17.54 97 THR A C 1
ATOM 745 O O . THR A 1 91 ? 37.286 5.550 -7.959 1.00 17.30 97 THR A O 1
ATOM 749 N N . THR A 1 92 ? 36.792 3.420 -8.496 1.00 15.60 98 THR A N 1
ATOM 750 C CA . THR A 1 92 ? 36.561 3.053 -7.097 1.00 16.44 98 THR A CA 1
ATOM 751 C C . THR A 1 92 ? 37.844 3.149 -6.278 1.00 15.83 98 THR A C 1
ATOM 752 O O . THR A 1 92 ? 37.846 3.742 -5.195 1.00 16.05 98 THR A O 1
ATOM 756 N N . LYS A 1 93 ? 38.932 2.577 -6.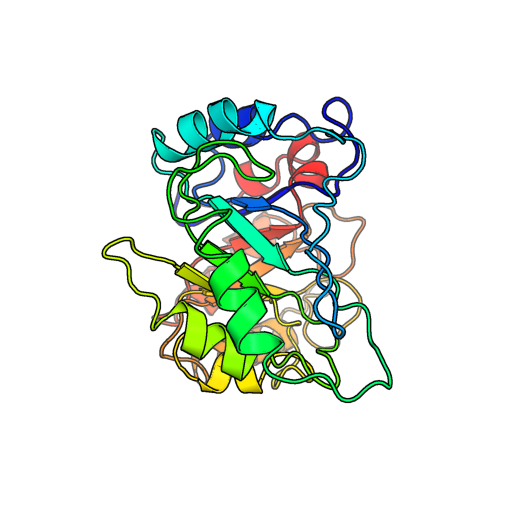803 1.00 16.67 99 LYS A N 1
ATOM 757 C CA . LYS A 1 93 ? 40.248 2.658 -6.161 1.00 19.01 99 LYS A CA 1
ATOM 758 C C . LYS A 1 93 ? 40.604 4.112 -5.894 1.00 17.77 99 LYS A C 1
ATOM 759 O O . LYS A 1 93 ? 41.031 4.463 -4.790 1.00 18.50 99 LYS A O 1
ATOM 765 N N . ASP A 1 94 ? 40.404 4.955 -6.907 1.00 17.89 100 ASP A N 1
ATOM 766 C CA . ASP A 1 94 ? 40.771 6.367 -6.814 1.00 17.77 100 ASP A CA 1
ATOM 767 C C . ASP A 1 94 ? 39.913 7.117 -5.797 1.00 17.46 100 ASP A C 1
ATOM 768 O O . ASP A 1 94 ? 40.414 8.001 -5.103 1.00 18.84 100 ASP A O 1
ATOM 773 N N . LEU A 1 95 ? 38.633 6.762 -5.695 1.00 16.92 101 LEU A N 1
ATOM 774 C CA . LEU A 1 95 ? 37.773 7.405 -4.701 1.00 16.27 101 LEU A CA 1
ATOM 775 C C . LEU A 1 95 ? 38.217 7.035 -3.292 1.00 16.01 101 LEU A C 1
ATOM 776 O O . LEU A 1 95 ? 38.279 7.899 -2.416 1.00 15.42 101 LEU A O 1
ATOM 781 N N . SER A 1 96 ? 38.521 5.754 -3.074 1.00 16.07 102 SER A N 1
ATOM 782 C CA . SER A 1 96 ? 39.010 5.317 -1.770 1.00 16.08 102 SER A CA 1
ATOM 783 C C . SER A 1 96 ? 40.256 6.119 -1.388 1.00 16.31 102 SER A C 1
ATOM 784 O O . SER A 1 96 ? 40.368 6.619 -0.257 1.00 17.14 102 SER A O 1
ATOM 787 N N . GLN A 1 97 ? 41.176 6.273 -2.338 1.00 17.21 103 GLN A N 1
ATOM 788 C CA . GLN A 1 97 ? 42.388 7.060 -2.098 1.00 18.11 103 GLN A CA 1
ATOM 789 C C . GLN A 1 97 ? 42.085 8.525 -1.791 1.00 16.87 103 GLN A C 1
ATOM 790 O O . GLN A 1 97 ? 42.664 9.093 -0.856 1.00 17.27 103 GLN A O 1
ATOM 796 N N . TYR A 1 98 ? 41.160 9.119 -2.550 1.00 16.42 104 TYR A N 1
ATOM 797 C CA . TYR A 1 98 ? 40.744 10.500 -2.318 1.00 16.65 104 TYR A CA 1
ATOM 798 C C . TYR A 1 98 ? 40.188 10.650 -0.900 1.00 15.70 104 TYR A C 1
ATOM 799 O O . TYR A 1 98 ? 40.553 11.584 -0.176 1.00 16.58 104 TYR A O 1
ATOM 808 N N . LEU A 1 99 ? 39.313 9.723 -0.499 1.00 15.72 105 LEU A N 1
ATOM 809 C CA . LEU A 1 99 ? 38.703 9.793 0.831 1.00 14.74 105 LEU A CA 1
ATOM 810 C C . LEU A 1 99 ? 39.750 9.663 1.941 1.00 14.80 105 LEU A C 1
ATOM 811 O O . LEU A 1 99 ? 39.736 10.438 2.907 1.00 16.36 105 LEU A O 1
ATOM 816 N N A ASP A 1 100 ? 40.659 8.698 1.791 0.50 15.66 106 ASP A N 1
ATOM 817 N N B ASP A 1 100 ? 40.658 8.699 1.802 0.50 16.05 106 ASP A N 1
ATOM 818 C CA A ASP A 1 100 ? 41.752 8.468 2.744 0.50 16.74 106 ASP A CA 1
ATOM 819 C CA B ASP A 1 100 ? 41.714 8.511 2.794 0.50 17.09 106 ASP A CA 1
ATOM 820 C C A ASP A 1 100 ? 42.555 9.762 2.928 0.50 16.80 106 ASP A C 1
ATOM 821 C C B ASP A 1 100 ? 42.531 9.800 2.941 0.50 16.96 106 ASP A C 1
ATOM 822 O O A ASP A 1 100 ? 42.782 10.212 4.061 0.50 17.89 106 ASP A O 1
ATOM 823 O O B ASP A 1 100 ? 42.759 10.277 4.063 0.50 17.68 106 ASP A O 1
ATOM 832 N N . SER A 1 101 ? 42.951 10.365 1.806 1.00 17.55 107 SER A N 1
ATOM 833 C CA . SER A 1 101 ? 43.800 11.565 1.802 1.00 16.71 107 SER A CA 1
ATOM 834 C C . SER A 1 101 ? 43.088 12.806 2.338 1.00 16.79 107 SER A C 1
ATOM 835 O O . SER A 1 101 ? 43.693 13.618 3.041 1.00 18.83 107 SER A O 1
ATOM 838 N N . ASN A 1 102 ? 41.804 12.941 2.017 1.00 17.09 108 ASN A N 1
ATOM 839 C CA . ASN A 1 102 ? 41.071 14.171 2.299 1.00 15.34 108 ASN A CA 1
ATOM 840 C C . ASN A 1 102 ? 40.238 14.196 3.564 1.00 15.90 108 ASN A C 1
ATOM 841 O O . ASN A 1 102 ? 39.838 15.279 4.004 1.00 16.96 108 ASN A O 1
ATOM 846 N N . PHE A 1 103 ? 39.987 13.026 4.154 1.00 15.66 109 PHE A N 1
ATOM 847 C CA . PHE A 1 103 ? 39.155 12.947 5.361 1.00 15.42 109 PHE A CA 1
ATOM 848 C C . PHE A 1 103 ? 39.725 12.061 6.462 1.00 14.89 109 PHE A C 1
ATOM 849 O O . PHE A 1 103 ? 39.246 12.116 7.592 1.00 16.83 109 PHE A O 1
ATOM 857 N N . PHE A 1 104 ? 40.743 11.252 6.152 1.00 15.53 110 PHE A N 1
ATOM 858 C CA . PHE A 1 104 ? 41.222 10.255 7.123 1.00 15.21 110 PHE A CA 1
ATOM 859 C C . PHE A 1 104 ? 42.730 10.294 7.342 1.00 17.18 110 PHE A C 1
ATOM 860 O O . PHE A 1 104 ? 43.326 9.303 7.792 1.00 17.91 110 PHE A O 1
ATOM 868 N N . SER A 1 105 ? 43.332 11.445 7.051 1.00 16.75 111 SER A N 1
ATOM 869 C CA . SER A 1 105 ? 44.785 11.598 7.183 1.00 17.45 111 SER A CA 1
ATOM 870 C C . SER A 1 105 ? 45.206 12.819 7.998 1.00 18.09 111 SER A C 1
ATOM 871 O O . SER A 1 105 ? 46.395 13.081 8.129 1.00 18.61 111 SER A O 1
ATOM 874 N N . GLY A 1 106 ? 44.239 13.564 8.540 1.00 15.51 112 GLY A N 1
ATOM 875 C CA . GLY A 1 106 ? 44.554 14.781 9.301 1.00 15.75 112 GLY A CA 1
ATOM 876 C C . GLY A 1 106 ? 45.064 15.920 8.428 1.00 17.16 112 GLY A C 1
ATOM 877 O O . GLY A 1 106 ? 45.628 16.897 8.938 1.00 18.39 112 GLY A O 1
ATOM 878 N N . LYS A 1 107 ? 44.879 15.795 7.112 1.00 18.85 113 LYS A N 1
ATOM 879 C CA . LYS A 1 107 ? 45.373 16.795 6.163 1.00 21.06 113 LYS A CA 1
ATOM 880 C C . LYS A 1 107 ? 44.295 17.800 5.755 1.00 19.18 113 LYS A C 1
ATOM 881 O O . LYS A 1 107 ? 43.142 17.662 6.151 1.00 19.56 113 LYS A O 1
ATOM 887 N N . SER A 1 108 ? 44.678 18.818 4.989 1.00 19.55 114 SER A N 1
ATOM 888 C CA . SER A 1 108 ? 43.778 19.928 4.684 1.00 20.39 114 SER A CA 1
ATOM 889 C C . SER A 1 108 ? 42.771 19.597 3.581 1.00 22.48 114 SER A C 1
ATOM 890 O O . SER A 1 108 ? 42.982 19.937 2.417 1.00 27.87 114 SER A O 1
ATOM 893 N N . GLY A 1 109 ? 41.670 18.952 3.959 1.00 19.75 115 GLY A N 1
ATOM 894 C CA . GLY A 1 109 ? 40.619 18.580 3.009 1.00 17.63 115 GLY A CA 1
ATOM 895 C C . GLY A 1 109 ? 39.381 19.454 3.148 1.00 16.00 115 GLY A C 1
ATOM 896 O O . GLY A 1 109 ? 39.426 20.501 3.800 1.00 17.07 115 GLY A O 1
ATOM 897 N N . PRO A 1 110 ? 38.264 19.036 2.538 1.00 16.39 116 PRO A N 1
ATOM 898 C CA . PRO A 1 110 ? 37.054 19.866 2.518 1.00 16.60 116 PRO A CA 1
ATOM 899 C C . PRO A 1 110 ? 36.463 20.204 3.882 1.00 15.87 116 PRO A C 1
ATOM 900 O O . PRO A 1 110 ? 35.755 21.206 4.002 1.00 16.17 116 PRO A O 1
ATOM 904 N N . LEU A 1 111 ? 36.725 19.368 4.889 1.00 15.50 117 LEU A N 1
ATOM 905 C CA . LEU A 1 111 ? 36.259 19.630 6.250 1.00 15.06 117 LEU A CA 1
ATOM 906 C C . LEU A 1 111 ? 37.411 20.074 7.161 1.00 16.03 117 LEU A C 1
ATOM 907 O O . LEU A 1 111 ? 37.324 19.993 8.389 1.00 16.60 117 LEU A O 1
ATOM 912 N N . GLY A 1 112 ? 38.496 20.535 6.548 1.00 16.81 118 GLY A N 1
ATOM 913 C CA . GLY A 1 112 ? 39.675 20.944 7.313 1.00 16.12 118 GLY A CA 1
ATOM 914 C C . GLY A 1 112 ? 40.562 19.776 7.718 1.00 16.23 118 GLY A C 1
ATOM 915 O O . GLY A 1 112 ? 40.497 18.681 7.131 1.00 17.19 118 GLY A O 1
ATOM 916 N N . GLU A 1 113 ? 41.397 20.008 8.728 1.00 15.32 119 GLU A N 1
ATOM 917 C CA . GLU A 1 113 ? 42.466 19.061 9.079 1.00 14.93 119 GLU A CA 1
ATOM 918 C C . GLU A 1 113 ? 41.980 18.031 10.094 1.00 17.13 119 GLU A C 1
ATOM 919 O O . GLU A 1 113 ? 42.363 18.051 11.273 1.00 18.33 119 GLU A O 1
ATOM 925 N N . VAL A 1 114 ? 41.146 17.115 9.606 1.00 15.27 120 VAL A N 1
ATOM 926 C CA . VAL A 1 114 ? 40.437 16.163 10.462 1.00 16.07 120 VAL A CA 1
ATOM 927 C C . VAL A 1 114 ? 40.826 14.717 10.179 1.00 15.78 120 VAL A C 1
ATOM 928 O O . VAL A 1 114 ? 41.361 14.394 9.118 1.00 15.92 120 VAL A O 1
ATOM 932 N N . TYR A 1 115 ? 40.554 13.857 11.154 1.00 14.95 121 TYR A N 1
ATOM 933 C CA . TYR A 1 115 ? 40.398 12.426 10.906 1.00 15.20 121 TYR A CA 1
ATOM 934 C C . TYR A 1 115 ? 38.946 12.106 11.224 1.00 14.47 121 TYR A C 1
ATOM 935 O O . TYR A 1 115 ? 38.569 12.014 12.405 1.00 15.84 121 TYR A O 1
ATOM 944 N N . LEU A 1 116 ? 38.114 11.979 10.193 1.00 14.78 122 LEU A N 1
ATOM 945 C CA . LEU A 1 116 ? 36.736 11.543 10.441 1.00 13.87 122 LEU A CA 1
ATOM 946 C C . LEU A 1 116 ? 36.731 10.129 10.998 1.00 14.49 122 LEU A C 1
ATOM 947 O O . LEU A 1 116 ? 37.734 9.414 10.903 1.00 16.73 122 LEU A O 1
ATOM 952 N N . ASP A 1 117 ? 35.610 9.722 11.590 1.00 14.40 123 ASP A N 1
ATOM 953 C CA . ASP A 1 117 ? 35.503 8.370 12.120 1.00 14.84 123 ASP A CA 1
ATOM 954 C C . ASP A 1 117 ? 35.035 7.342 11.110 1.00 15.54 123 ASP A C 1
ATOM 955 O O . ASP A 1 117 ? 35.223 6.152 11.327 1.00 18.13 123 ASP A O 1
ATOM 960 N N . GLY A 1 118 ? 34.451 7.780 9.997 1.00 14.26 124 GLY A N 1
ATOM 961 C CA . GLY A 1 118 ? 34.048 6.803 8.985 1.00 14.41 124 GLY A CA 1
ATOM 962 C C . GLY A 1 118 ? 33.183 7.336 7.870 1.00 13.19 124 GLY A C 1
ATOM 963 O O . GLY A 1 118 ? 33.027 8.551 7.722 1.00 14.76 124 GLY A O 1
ATOM 964 N N . ILE A 1 119 ? 32.641 6.405 7.083 1.00 13.94 125 ILE A N 1
ATOM 965 C CA . ILE A 1 119 ? 31.854 6.700 5.879 1.00 13.47 125 ILE A CA 1
ATOM 966 C C . ILE A 1 119 ? 30.563 5.899 5.939 1.00 13.34 125 ILE A C 1
ATOM 967 O O . ILE A 1 119 ? 30.591 4.696 6.231 1.00 14.36 125 ILE A O 1
ATOM 972 N N . ASP A 1 120 ? 29.442 6.574 5.665 1.00 13.77 126 ASP A N 1
ATOM 973 C CA . ASP A 1 120 ? 28.147 5.928 5.463 1.00 12.11 126 ASP A CA 1
ATOM 974 C C . ASP A 1 120 ? 27.799 5.997 3.982 1.00 13.49 126 ASP A C 1
ATOM 975 O O . ASP A 1 120 ? 28.173 6.955 3.309 1.00 14.27 126 ASP A O 1
ATOM 980 N N . ILE A 1 121 ? 27.077 4.999 3.474 1.00 12.88 127 ILE A N 1
ATOM 981 C CA . ILE A 1 121 ? 26.580 5.060 2.098 1.00 14.01 127 ILE A CA 1
ATOM 982 C C . ILE A 1 121 ? 25.047 5.034 2.101 1.00 12.88 127 ILE A C 1
ATOM 983 O O . ILE A 1 121 ? 24.429 4.124 2.681 1.00 14.41 127 ILE A O 1
ATOM 988 N N . ALA A 1 122 ? 24.440 6.040 1.470 1.00 13.69 128 ALA A N 1
ATOM 989 C CA . ALA A 1 122 ? 22.991 6.109 1.316 1.00 13.64 128 ALA A CA 1
ATOM 990 C C . ALA A 1 122 ? 22.447 5.058 0.347 1.00 13.41 128 ALA A C 1
ATOM 991 O O . ALA A 1 122 ? 23.188 4.497 -0.489 1.00 14.77 128 ALA A O 1
ATOM 993 N N . SER A 1 123 ? 21.149 4.795 0.462 1.00 14.92 129 SER A N 1
ATOM 994 C CA . SER A 1 123 ? 20.473 3.859 -0.435 1.00 13.85 129 SER A CA 1
ATOM 995 C C . SER A 1 123 ? 20.164 4.544 -1.766 1.00 14.06 129 SER A C 1
ATOM 996 O O . SER A 1 123 ? 19.047 5.042 -1.999 1.00 16.59 129 SER A O 1
ATOM 999 N N . VAL A 1 124 ? 21.186 4.588 -2.620 1.00 14.65 130 VAL A N 1
ATOM 1000 C CA . VAL A 1 124 ? 21.124 5.290 -3.903 1.00 14.61 130 VAL A CA 1
ATOM 1001 C C . VAL A 1 124 ? 21.862 4.466 -4.959 1.00 14.16 130 VAL A C 1
ATOM 1002 O O . VAL A 1 124 ? 22.691 3.617 -4.613 1.00 15.18 130 VAL A O 1
ATOM 1006 N N . PRO A 1 125 ? 21.571 4.703 -6.251 1.00 14.42 131 PRO A N 1
ATOM 1007 C CA . PRO A 1 125 ? 22.299 3.966 -7.294 1.00 16.37 131 PRO A CA 1
ATOM 1008 C C . PRO A 1 125 ? 23.801 4.221 -7.230 1.00 15.36 131 PRO A C 1
ATOM 1009 O O . PRO A 1 125 ? 24.243 5.342 -6.964 1.00 17.31 131 PRO A O 1
ATOM 1013 N N . GLU A 1 126 ? 24.582 3.179 -7.472 1.00 16.18 132 GLU A N 1
ATOM 1014 C CA . GLU A 1 126 ? 26.016 3.341 -7.640 1.00 15.49 132 GLU A CA 1
ATOM 1015 C C . GLU A 1 126 ? 26.288 3.728 -9.105 1.00 16.45 132 GLU A C 1
ATOM 1016 O O . GLU A 1 126 ? 25.381 4.152 -9.820 1.00 19.78 132 GLU A O 1
ATOM 1022 N N . GLY A 1 127 ? 27.524 3.616 -9.549 1.00 15.22 133 GLY A N 1
ATOM 1023 C CA . GLY A 1 127 ? 27.860 4.011 -10.915 1.00 16.38 133 GLY A CA 1
ATOM 1024 C C . GLY A 1 127 ? 28.078 2.828 -11.839 1.00 17.87 133 GLY A C 1
ATOM 1025 O O . GLY A 1 127 ? 27.938 1.666 -11.440 1.00 17.83 133 GLY A O 1
ATOM 1026 N N . LEU A 1 128 ? 28.427 3.139 -13.082 1.00 17.69 134 LEU A N 1
ATOM 1027 C CA . LEU A 1 128 ? 28.899 2.147 -14.035 1.00 17.99 134 LEU A CA 1
ATOM 1028 C C . LEU A 1 128 ? 30.365 1.806 -13.740 1.00 18.19 134 LEU A C 1
ATOM 1029 O O . LEU A 1 128 ? 30.829 0.710 -14.055 1.00 19.70 134 LEU A O 1
ATOM 1034 N N . ASN A 1 129 ? 31.076 2.746 -13.118 1.00 17.01 135 ASN A N 1
ATOM 1035 C CA . ASN A 1 129 ? 32.470 2.561 -12.704 1.00 15.97 135 ASN A CA 1
ATOM 1036 C C . ASN A 1 129 ? 32.603 2.431 -11.194 1.00 16.16 135 ASN A C 1
ATOM 1037 O O . ASN A 1 129 ? 33.274 1.520 -10.703 1.00 17.49 135 ASN A O 1
ATOM 1042 N N . LEU A 1 130 ? 31.978 3.350 -10.459 1.00 15.99 136 LEU A N 1
ATOM 1043 C CA . LEU A 1 130 ? 32.060 3.335 -8.989 1.00 13.81 136 LEU A CA 1
ATOM 1044 C C . LEU A 1 130 ? 31.125 2.272 -8.411 1.00 14.90 136 LEU A C 1
ATOM 1045 O O . LEU A 1 130 ? 29.926 2.308 -8.666 1.00 16.35 136 LEU A O 1
ATOM 1050 N N A LYS A 1 131 ? 31.680 1.347 -7.628 0.50 14.79 137 LYS A N 1
ATOM 1051 N N B LYS A 1 131 ? 31.685 1.329 -7.653 0.50 15.15 137 LYS A N 1
ATOM 1052 C CA A LYS A 1 131 ? 30.901 0.253 -7.026 0.50 14.38 137 LYS A CA 1
ATOM 1053 C CA B LYS A 1 131 ? 30.897 0.260 -7.020 0.50 15.10 137 LYS A CA 1
ATOM 1054 C C A LYS A 1 131 ? 31.034 0.265 -5.502 0.50 14.48 137 LYS A C 1
ATOM 1055 C C B LYS A 1 131 ? 31.029 0.339 -5.502 0.50 14.90 137 LYS A C 1
ATOM 1056 O O A LYS A 1 131 ? 32.146 0.264 -4.972 0.50 14.72 137 LYS A O 1
ATOM 1057 O O B LYS A 1 131 ? 32.137 0.459 -4.976 0.50 15.19 137 LYS A O 1
ATOM 1068 N N . PHE A 1 132 ? 29.898 0.276 -4.805 1.00 13.91 138 PHE A N 1
ATOM 1069 C CA . PHE A 1 132 ? 29.891 0.422 -3.348 1.00 13.69 138 PHE A CA 1
ATOM 1070 C C . PHE A 1 132 ? 30.564 -0.733 -2.589 1.00 14.93 138 PHE A C 1
ATOM 1071 O O . PHE A 1 132 ? 31.296 -0.492 -1.628 1.00 14.69 138 PHE A O 1
ATOM 1079 N N . ASP A 1 133 ? 30.307 -1.987 -2.987 1.00 15.13 139 ASP A N 1
ATOM 1080 C CA . ASP A 1 133 ? 30.935 -3.089 -2.245 1.00 15.58 139 ASP A CA 1
ATOM 1081 C C . ASP A 1 133 ? 32.457 -3.032 -2.397 1.00 15.38 139 ASP A C 1
ATOM 1082 O O . ASP A 1 133 ? 33.200 -3.199 -1.426 1.00 16.22 139 ASP A O 1
ATOM 1087 N N . GLU A 1 134 ? 32.901 -2.712 -3.606 1.00 14.33 140 GLU A N 1
ATOM 1088 C CA . GLU A 1 134 ? 34.321 -2.533 -3.886 1.00 14.70 140 GLU A CA 1
ATOM 1089 C C . GLU A 1 134 ? 34.900 -1.372 -3.058 1.00 15.02 140 GLU A C 1
ATOM 1090 O O . GLU A 1 134 ? 36.000 -1.471 -2.510 1.00 16.80 140 GLU A O 1
ATOM 1096 N N . LEU A 1 135 ? 34.136 -0.289 -2.937 1.00 14.67 141 LEU A N 1
ATOM 1097 C CA . LEU A 1 135 ? 34.578 0.866 -2.145 1.00 14.12 141 LEU A CA 1
ATOM 1098 C C . LEU A 1 135 ? 34.754 0.503 -0.667 1.00 14.10 141 LEU A C 1
ATOM 1099 O O . LEU A 1 135 ? 35.753 0.894 -0.031 1.00 14.58 141 LEU A O 1
ATOM 1104 N N . VAL A 1 136 ? 33.779 -0.237 -0.129 1.00 13.93 142 VAL A N 1
ATOM 1105 C CA . VAL A 1 136 ? 33.808 -0.677 1.268 1.00 13.99 142 VAL A CA 1
ATOM 1106 C C . VAL A 1 136 ? 35.049 -1.540 1.522 1.00 15.76 142 VAL A C 1
ATOM 1107 O O . VAL A 1 136 ? 35.790 -1.314 2.489 1.00 16.45 142 VAL A O 1
ATOM 1111 N N . GLN A 1 137 ? 35.297 -2.500 0.633 1.00 16.03 143 GLN A N 1
ATOM 1112 C CA . GLN A 1 137 ? 36.485 -3.351 0.776 1.00 17.26 143 GLN A CA 1
ATOM 1113 C C . GLN A 1 137 ? 37.785 -2.537 0.684 1.00 16.78 143 GLN A C 1
ATOM 1114 O O . GLN A 1 137 ? 38.711 -2.732 1.483 1.00 18.88 143 GLN A O 1
ATOM 1120 N N . ALA A 1 138 ? 37.830 -1.588 -0.245 1.00 16.67 144 ALA A N 1
ATOM 1121 C CA . ALA A 1 138 ? 39.015 -0.746 -0.408 1.00 16.85 144 ALA A CA 1
ATOM 1122 C C . ALA A 1 138 ? 39.272 0.107 0.838 1.00 16.76 144 ALA A C 1
ATOM 1123 O O . ALA A 1 138 ? 40.405 0.197 1.319 1.00 18.13 144 ALA A O 1
ATOM 1125 N N . LEU A 1 139 ? 38.217 0.715 1.380 1.00 15.84 145 LEU A N 1
ATOM 1126 C CA . LEU A 1 139 ? 38.364 1.538 2.576 1.00 15.94 145 LEU A CA 1
ATOM 1127 C C . LEU A 1 139 ? 38.814 0.715 3.770 1.00 17.11 145 LEU A C 1
ATOM 1128 O O . LEU A 1 139 ? 39.677 1.148 4.537 1.00 19.14 145 LEU A O 1
ATOM 1133 N N . ASN A 1 140 ? 38.236 -0.472 3.936 1.00 17.47 146 ASN A N 1
ATOM 1134 C CA . ASN A 1 140 ? 38.649 -1.306 5.052 1.00 18.61 146 ASN A CA 1
ATOM 1135 C C . ASN A 1 140 ? 40.123 -1.755 4.927 1.00 21.52 146 ASN A C 1
ATOM 1136 O O . ASN A 1 140 ? 40.801 -1.972 5.943 1.00 22.86 146 ASN A O 1
ATOM 1141 N N . ASP A 1 141 ? 40.603 -1.858 3.683 1.00 22.00 147 ASP A N 1
ATOM 1142 C CA A ASP A 1 141 ? 41.985 -2.255 3.382 0.50 23.21 147 ASP A CA 1
ATOM 1143 C CA B ASP A 1 141 ? 41.987 -2.266 3.403 0.50 23.72 147 ASP A CA 1
ATOM 1144 C C . ASP A 1 141 ? 42.961 -1.070 3.343 1.00 26.59 147 ASP A C 1
ATOM 1145 O O . ASP A 1 141 ? 44.131 -1.225 2.956 1.00 32.88 147 ASP A O 1
ATOM 1154 N N . SER A 1 142 ? 42.483 0.110 3.745 1.00 26.85 148 SER A N 1
ATOM 1155 C CA . SER A 1 142 ? 43.262 1.369 3.756 1.00 30.93 148 SER A CA 1
ATOM 1156 C C . SER A 1 142 ? 44.597 1.272 4.485 1.00 33.32 148 SER A C 1
ATOM 1157 O O . SER A 1 142 ? 44.677 0.669 5.554 1.00 33.76 148 SER A O 1
ATOM 1160 N N . ALA A 1 143 ? 45.632 1.893 3.912 1.00 36.44 149 ALA A N 1
ATOM 1161 C CA . ALA A 1 143 ? 46.954 1.955 4.536 1.00 36.87 149 ALA A CA 1
ATOM 1162 C C . ALA A 1 143 ? 46.939 2.991 5.657 0.50 35.31 149 ALA A C 1
ATOM 1163 O O . ALA A 1 143 ? 47.406 4.122 5.490 1.00 40.23 149 ALA A O 1
ATOM 1165 N N . THR A 1 144 ? 46.367 2.588 6.790 1.00 35.58 150 THR A N 1
ATOM 1166 C CA . THR A 1 144 ? 46.259 3.430 7.982 1.00 37.19 150 THR A CA 1
ATOM 1167 C C . THR A 1 144 ? 46.113 2.578 9.242 1.00 37.11 150 THR A C 1
ATOM 1168 O O . THR A 1 144 ? 45.647 1.439 9.170 1.00 39.01 150 THR A O 1
ATOM 1172 N N . SER A 1 145 ? 46.520 3.132 10.384 1.00 34.80 151 SER A N 1
ATOM 1173 C CA . SER A 1 145 ? 46.311 2.490 11.684 1.00 36.57 151 SER A CA 1
ATOM 1174 C C . SER A 1 145 ? 45.042 3.031 12.346 1.00 35.66 151 SER A C 1
ATOM 1175 O O . SER A 1 145 ? 44.612 2.543 13.398 1.00 36.61 151 SER A O 1
ATOM 1178 N N . ARG A 1 146 ? 44.443 4.040 11.716 1.00 32.49 152 ARG A N 1
ATOM 1179 C CA . ARG A 1 146 ? 43.201 4.636 12.197 1.00 31.59 152 ARG A CA 1
ATOM 1180 C C . ARG A 1 146 ? 42.034 3.673 11.971 1.00 28.10 152 ARG A C 1
ATOM 1181 O O . ARG A 1 146 ? 42.037 2.904 11.005 1.00 27.60 152 ARG A O 1
ATOM 1189 N N . ARG A 1 147 ? 41.050 3.696 12.869 1.00 22.53 153 ARG A N 1
ATOM 1190 C CA . ARG A 1 147 ? 39.821 2.940 12.628 1.00 20.74 153 ARG A CA 1
ATOM 1191 C C . ARG A 1 147 ? 38.870 3.750 11.754 1.00 19.09 153 ARG A C 1
ATOM 1192 O O . ARG A 1 147 ? 38.504 4.871 12.096 1.00 21.28 153 ARG A O 1
ATOM 1200 N N . ILE A 1 148 ? 38.506 3.183 10.610 1.00 17.04 154 ILE A N 1
ATOM 1201 C CA . ILE A 1 148 ? 37.514 3.792 9.730 1.00 16.64 154 ILE A CA 1
ATOM 1202 C C . ILE A 1 148 ? 36.261 2.939 9.848 1.00 16.66 154 ILE A C 1
ATOM 1203 O O . ILE A 1 148 ? 36.237 1.796 9.386 1.00 19.70 154 ILE A O 1
ATOM 1208 N N . TYR A 1 149 ? 35.234 3.481 10.505 1.00 14.85 155 TYR A N 1
ATOM 1209 C CA . TYR A 1 149 ? 33.952 2.788 10.607 1.00 15.04 155 TYR A CA 1
ATOM 1210 C C . TYR A 1 149 ? 33.239 2.887 9.277 1.00 15.00 155 TYR A C 1
ATOM 1211 O O . TYR A 1 149 ? 33.294 3.920 8.616 1.00 16.52 155 TYR A O 1
ATOM 1220 N N . LEU A 1 150 ? 32.596 1.796 8.876 1.00 14.78 156 LEU A N 1
ATOM 1221 C CA . LEU A 1 150 ? 31.857 1.778 7.617 1.00 14.29 156 LEU A CA 1
ATOM 1222 C C . LEU A 1 150 ? 30.422 1.407 7.895 1.00 14.03 156 LEU A C 1
ATOM 1223 O O . LEU A 1 150 ? 30.137 0.517 8.699 1.00 15.63 156 LEU A O 1
ATOM 1228 N N . SER A 1 151 ? 29.511 2.112 7.243 1.00 14.23 157 SER A N 1
ATOM 1229 C CA . SER A 1 151 ? 28.099 1.894 7.477 1.00 13.96 157 SER A CA 1
ATOM 1230 C C . SER A 1 151 ? 27.309 2.115 6.211 1.00 13.53 157 SER A C 1
ATOM 1231 O O . SER A 1 151 ? 27.827 2.638 5.202 1.00 15.11 157 SER A O 1
ATOM 1234 N N . ALA A 1 152 ? 26.058 1.672 6.247 1.00 13.19 158 ALA A N 1
ATOM 1235 C CA . ALA A 1 152 ? 25.121 2.001 5.169 1.00 12.92 158 ALA A CA 1
ATOM 1236 C C . ALA A 1 152 ? 23.768 2.361 5.761 1.00 13.90 158 ALA A C 1
ATOM 1237 O O . ALA A 1 152 ? 23.470 1.996 6.910 1.00 13.86 158 ALA A O 1
ATOM 1239 N N . SER A 1 153 ? 22.973 3.087 4.973 1.00 13.45 159 SER A N 1
ATOM 1240 C CA . SER A 1 153 ? 21.624 3.499 5.365 1.00 13.09 159 SER A CA 1
ATOM 1241 C C . SER A 1 153 ? 20.572 2.875 4.442 1.00 14.21 159 SER A C 1
ATOM 1242 O O . SER A 1 153 ? 19.894 3.592 3.697 1.00 15.44 159 SER A O 1
ATOM 1245 N N . PRO A 1 154 ? 20.429 1.534 4.486 1.00 13.30 160 PRO A N 1
ATOM 1246 C CA . PRO A 1 154 ? 19.426 0.894 3.636 1.00 13.48 160 PRO A CA 1
ATOM 1247 C C . PRO A 1 154 ? 18.000 1.250 4.056 1.00 14.58 160 PRO A C 1
ATOM 1248 O O . PRO A 1 154 ? 17.766 1.590 5.219 1.00 15.34 160 PRO A O 1
ATOM 1252 N N . ASN A 1 155 ? 17.058 1.184 3.114 1.00 15.55 161 ASN A N 1
ATOM 1253 C CA . ASN A 1 155 ? 15.656 1.255 3.494 1.00 15.92 161 ASN A CA 1
ATOM 1254 C C . ASN A 1 155 ? 15.282 -0.051 4.200 1.00 16.51 161 ASN A C 1
ATOM 1255 O O . ASN A 1 155 ? 16.039 -1.025 4.173 1.00 16.04 161 ASN A O 1
ATOM 1260 N N . CYS A 1 156 ? 14.117 -0.082 4.833 1.00 16.95 162 CYS A N 1
ATOM 1261 C CA . CYS A 1 156 ? 13.772 -1.252 5.641 1.00 16.10 162 CYS A CA 1
ATOM 1262 C C . CYS A 1 156 ? 13.429 -2.507 4.828 1.00 16.68 162 CYS A C 1
ATOM 1263 O O . CYS A 1 156 ? 13.373 -3.605 5.381 1.00 17.62 162 CYS A O 1
ATOM 1266 N N . VAL A 1 157 ? 13.218 -2.357 3.521 1.00 16.91 163 VAL A N 1
ATOM 1267 C CA . VAL A 1 157 ? 12.993 -3.528 2.669 1.00 18.91 163 VAL A CA 1
ATOM 1268 C C . VAL A 1 157 ? 14.295 -4.331 2.550 1.00 19.46 163 VAL A C 1
ATOM 1269 O O . VAL A 1 157 ? 15.334 -3.786 2.159 1.00 20.70 163 VAL A O 1
ATOM 1273 N N . TYR A 1 158 ? 14.239 -5.615 2.916 1.00 18.33 164 TYR A N 1
ATOM 1274 C CA . TYR A 1 158 ? 15.374 -6.529 2.764 1.00 17.65 164 TYR A CA 1
ATOM 1275 C C . TYR A 1 158 ? 15.105 -7.527 1.635 1.00 18.22 164 TYR A C 1
ATOM 1276 O O . TYR A 1 158 ? 14.047 -8.144 1.610 1.00 21.90 164 TYR A O 1
ATOM 1285 N N . PRO A 1 159 ? 16.061 -7.702 0.707 1.00 18.80 165 PRO A N 1
ATOM 1286 C CA . PRO A 1 159 ? 17.354 -7.015 0.627 1.00 17.56 165 PRO A CA 1
ATOM 1287 C C . PRO A 1 159 ? 17.215 -5.609 0.049 1.00 16.60 165 PRO A C 1
ATOM 1288 O O . PRO A 1 159 ? 16.285 -5.337 -0.719 1.00 18.04 165 PRO A O 1
ATOM 1292 N N . ASP A 1 160 ? 18.139 -4.728 0.413 1.00 15.52 166 ASP A N 1
ATOM 1293 C CA . ASP A 1 160 ? 18.140 -3.380 -0.148 1.00 15.70 166 ASP A CA 1
ATOM 1294 C C . ASP A 1 160 ? 18.734 -3.424 -1.566 1.00 17.04 166 ASP A C 1
ATOM 1295 O O . ASP A 1 160 ? 19.854 -3.885 -1.753 1.00 17.21 166 ASP A O 1
ATOM 1300 N N . TYR A 1 161 ? 17.975 -2.944 -2.552 1.00 18.15 167 TYR A N 1
ATOM 1301 C CA . TYR A 1 161 ? 18.381 -3.004 -3.960 1.00 20.51 167 TYR A CA 1
ATOM 1302 C C . TYR A 1 161 ? 19.752 -2.375 -4.214 1.00 18.42 167 TYR A C 1
ATOM 1303 O O . TYR A 1 161 ? 20.549 -2.902 -4.992 1.00 22.20 167 TYR A O 1
ATOM 1312 N N . TYR A 1 162 ? 20.024 -1.262 -3.535 1.00 15.76 168 TYR A N 1
ATOM 1313 C CA . TYR A 1 162 ? 21.230 -0.485 -3.790 1.00 15.76 168 TYR A CA 1
ATOM 1314 C C . TYR A 1 162 ? 22.417 -0.904 -2.940 1.00 14.83 168 TYR A C 1
ATOM 1315 O O . TYR A 1 162 ? 23.559 -0.791 -3.384 1.00 16.70 168 TYR A O 1
ATOM 1324 N N . LEU A 1 163 ? 22.150 -1.384 -1.725 1.00 14.16 169 LEU A N 1
ATOM 1325 C CA . LEU A 1 163 ? 23.223 -1.598 -0.747 1.00 14.64 169 LEU A CA 1
ATOM 1326 C C . LEU A 1 163 ? 23.491 -3.049 -0.365 1.00 15.27 169 LEU A C 1
ATOM 1327 O O . LEU A 1 163 ? 24.426 -3.321 0.399 1.00 16.25 169 LEU A O 1
ATOM 1332 N N . ASP A 1 164 ? 22.684 -3.979 -0.870 1.00 15.18 170 ASP A N 1
ATOM 1333 C CA . ASP A 1 164 ? 22.840 -5.366 -0.448 1.00 14.82 170 ASP A CA 1
ATOM 1334 C C . ASP A 1 164 ? 24.264 -5.874 -0.691 1.00 14.73 170 ASP A C 1
ATOM 1335 O O . ASP A 1 164 ? 24.827 -6.535 0.176 1.00 15.81 170 ASP A O 1
ATOM 1340 N N . LYS A 1 165 ? 24.855 -5.565 -1.849 1.00 15.09 171 LYS A N 1
ATOM 1341 C CA . LYS A 1 165 ? 26.225 -6.029 -2.101 1.00 15.59 171 LYS A CA 1
ATOM 1342 C C . LYS A 1 165 ? 27.209 -5.487 -1.060 1.00 15.68 171 LYS A C 1
ATOM 1343 O O . LYS A 1 165 ? 28.046 -6.229 -0.528 1.00 16.66 171 LYS A O 1
ATOM 1349 N N . ALA A 1 166 ? 27.106 -4.195 -0.766 1.00 14.45 172 ALA A N 1
ATOM 1350 C CA . ALA A 1 166 ? 27.968 -3.591 0.244 1.00 14.70 172 ALA A CA 1
ATOM 1351 C C . ALA A 1 166 ? 27.767 -4.263 1.612 1.00 14.56 172 ALA A C 1
ATOM 1352 O O . ALA A 1 166 ? 28.726 -4.517 2.346 1.00 16.34 172 ALA A O 1
ATOM 1354 N N . ILE A 1 167 ? 26.517 -4.574 1.937 1.00 14.36 173 ILE A N 1
ATOM 1355 C CA . ILE A 1 167 ? 26.192 -5.242 3.202 1.00 14.12 173 ILE A CA 1
ATOM 1356 C C . ILE A 1 167 ? 26.815 -6.652 3.245 1.00 14.97 173 ILE A C 1
ATOM 1357 O O . ILE A 1 167 ? 27.383 -7.069 4.270 1.00 15.35 173 ILE A O 1
ATOM 1362 N N . GLN A 1 168 ? 26.735 -7.370 2.128 1.00 14.99 174 GLN A N 1
ATOM 1363 C CA . GLN A 1 168 ? 27.211 -8.756 2.088 1.00 16.37 174 GLN A CA 1
ATOM 1364 C C . GLN A 1 168 ? 28.738 -8.885 2.041 1.00 17.36 174 GLN A C 1
ATOM 1365 O O . GLN A 1 168 ? 29.265 -9.994 2.116 1.00 18.59 174 GLN A O 1
ATOM 1371 N N . THR A 1 169 ? 29.456 -7.762 1.955 1.00 16.36 175 THR A N 1
ATOM 1372 C CA . THR A 1 169 ? 30.913 -7.805 2.183 1.00 16.21 175 THR A CA 1
ATOM 1373 C C . THR A 1 169 ? 31.236 -8.252 3.612 1.00 17.90 175 THR A C 1
ATOM 1374 O O . THR A 1 169 ? 32.364 -8.656 3.896 1.00 19.61 175 THR A O 1
ATOM 1378 N N . GLN A 1 170 ? 30.241 -8.139 4.500 1.00 17.79 176 GLN A N 1
ATOM 1379 C CA . GLN A 1 170 ? 30.379 -8.386 5.944 1.00 18.53 176 GLN A CA 1
ATOM 1380 C C . GLN A 1 170 ? 31.300 -7.378 6.630 1.00 18.13 176 GLN A C 1
ATOM 1381 O O . GLN A 1 170 ? 31.731 -7.601 7.764 1.00 21.95 176 GLN A O 1
ATOM 1387 N N . LYS A 1 171 ? 31.584 -6.257 5.959 1.00 16.83 177 LYS A N 1
ATOM 1388 C CA . LYS A 1 171 ? 32.545 -5.286 6.491 1.00 17.30 177 LYS A CA 1
ATOM 1389 C C . LYS A 1 171 ? 31.911 -3.991 6.984 1.00 18.30 177 LYS A C 1
ATOM 1390 O O . LYS A 1 171 ? 32.617 -3.033 7.302 1.00 20.28 177 LYS A O 1
ATOM 1396 N N . LEU A 1 172 ? 30.583 -3.962 7.071 1.00 16.83 178 LEU A N 1
ATOM 1397 C CA . LEU A 1 172 ? 29.908 -2.797 7.643 1.00 16.02 178 LEU A CA 1
ATOM 1398 C C . LEU A 1 172 ? 29.781 -2.947 9.146 1.00 17.12 178 LEU A C 1
ATOM 1399 O O . LEU A 1 172 ? 29.324 -3.976 9.644 1.00 20.81 178 LEU A O 1
ATOM 1404 N N . ASP A 1 173 ? 30.211 -1.916 9.860 1.00 16.12 179 ASP A N 1
ATOM 1405 C CA . ASP A 1 173 ? 30.086 -1.880 11.315 1.00 15.40 179 ASP A CA 1
ATOM 1406 C C . ASP A 1 173 ? 28.656 -1.605 11.774 1.00 15.51 179 ASP A C 1
ATOM 1407 O O . ASP A 1 173 ? 28.180 -2.214 12.743 1.00 17.46 179 ASP A O 1
ATOM 1412 N N . PHE A 1 174 ? 27.986 -0.684 11.082 1.00 14.69 180 PHE A N 1
ATOM 1413 C CA . PHE A 1 174 ? 26.625 -0.253 11.448 1.00 16.30 180 PHE A CA 1
ATOM 1414 C C . PHE A 1 174 ? 25.731 -0.257 10.234 1.00 16.04 180 PHE A C 1
ATOM 1415 O O . PHE A 1 174 ? 26.184 0.059 9.135 1.00 16.48 180 PHE A O 1
ATOM 1423 N N . LEU A 1 175 ? 24.453 -0.575 10.445 1.00 15.17 181 LEU A N 1
ATOM 1424 C CA . LEU A 1 175 ? 23.422 -0.311 9.449 1.00 14.95 181 LEU A CA 1
ATOM 1425 C C . LEU A 1 175 ? 22.383 0.593 10.069 1.00 14.87 181 LEU A C 1
ATOM 1426 O O . LEU A 1 175 ? 21.870 0.307 11.153 1.00 17.11 181 LEU A O 1
ATOM 1431 N N . PHE A 1 176 ? 22.069 1.671 9.364 1.00 13.74 182 PHE A N 1
ATOM 1432 C CA . PHE A 1 176 ? 21.012 2.587 9.781 1.00 13.50 182 PHE A CA 1
ATOM 1433 C C . PHE A 1 176 ? 19.787 2.275 8.927 1.00 14.04 182 PHE A C 1
ATOM 1434 O O . PHE A 1 176 ? 19.610 2.811 7.827 1.00 15.45 182 PHE A O 1
ATOM 1442 N N . VAL A 1 177 ? 18.964 1.354 9.417 1.00 14.78 183 VAL A N 1
ATOM 1443 C CA . VAL A 1 177 ? 17.859 0.825 8.613 1.00 14.70 183 VAL A CA 1
ATOM 1444 C C . VAL A 1 177 ? 16.689 1.800 8.675 1.00 14.84 183 VAL A C 1
ATOM 1445 O O . VAL A 1 177 ? 16.138 2.073 9.747 1.00 17.49 183 VAL A O 1
ATOM 1449 N N . GLN A 1 178 ? 16.310 2.328 7.518 1.00 14.65 184 GLN A N 1
ATOM 1450 C CA . GLN A 1 178 ? 15.352 3.421 7.487 1.00 16.00 184 GLN A CA 1
ATOM 1451 C C . GLN A 1 178 ? 13.890 2.972 7.459 1.00 15.94 184 GLN A C 1
ATOM 1452 O O . GLN A 1 178 ? 13.421 2.351 6.499 1.00 16.09 184 GLN A O 1
ATOM 1458 N N . PHE A 1 179 ? 13.190 3.300 8.540 1.00 17.53 185 PHE A N 1
ATOM 1459 C CA . PHE A 1 179 ? 11.777 2.980 8.708 1.00 17.45 185 PHE A CA 1
ATOM 1460 C C . PHE A 1 179 ? 10.941 4.246 8.551 1.00 18.78 185 PHE A C 1
ATOM 1461 O O . PHE A 1 179 ? 10.079 4.551 9.368 1.00 20.48 185 PHE A O 1
ATOM 1469 N N . PHE A 1 180 ? 11.215 5.014 7.501 1.00 22.23 186 PHE A N 1
ATOM 1470 C CA . PHE A 1 180 ? 10.402 6.211 7.244 1.00 25.58 186 PHE A CA 1
ATOM 1471 C C . PHE A 1 180 ? 10.187 6.425 5.764 1.00 28.68 186 PHE A C 1
ATOM 1472 O O . PHE A 1 180 ? 10.770 5.718 4.951 1.00 34.11 186 PHE A O 1
ATOM 1480 N N . TYR A 1 181 ? 9.334 7.398 5.440 1.00 32.46 187 TYR A N 1
ATOM 1481 C CA . TYR A 1 181 ? 8.707 7.509 4.121 0.50 36.29 187 TYR A CA 1
ATOM 1482 C C . TYR A 1 181 ? 7.835 6.270 3.852 0.50 36.34 187 TYR A C 1
ATOM 1483 O O . TYR A 1 181 ? 7.740 5.386 4.703 1.00 39.53 187 TYR A O 1
ATOM 1492 N N . ALA A 1 182 ? 7.180 6.205 2.699 0.50 38.34 188 ALA A N 1
ATOM 1493 C CA . ALA A 1 182 ? 6.235 5.114 2.448 1.00 36.54 188 ALA A CA 1
ATOM 1494 C C . ALA A 1 182 ? 6.906 3.823 1.966 0.50 34.67 188 ALA A C 1
ATOM 1495 O O . ALA A 1 182 ? 7.427 3.760 0.853 0.50 41.03 188 ALA A O 1
ATOM 1497 N N . LEU A 1 183 ? 6.896 2.810 2.831 1.00 30.21 189 LEU A N 1
ATOM 1498 C CA . LEU A 1 183 ? 7.421 1.476 2.540 1.00 31.23 189 LEU A CA 1
ATOM 1499 C C . LEU A 1 183 ? 6.570 0.451 3.306 1.00 29.17 189 LEU A C 1
ATOM 1500 O O . LEU A 1 183 ? 5.990 0.795 4.330 1.00 32.75 189 LEU A O 1
ATOM 1505 N N . PRO A 1 184 ? 6.486 -0.804 2.812 1.00 27.01 190 PRO A N 1
ATOM 1506 C CA . PRO A 1 184 ? 5.648 -1.792 3.497 1.00 27.02 190 PRO A CA 1
ATOM 1507 C C . PRO A 1 184 ? 6.111 -2.165 4.901 1.00 24.94 190 PRO A C 1
ATOM 1508 O O . PRO A 1 184 ? 5.354 -2.788 5.644 1.00 31.37 190 PRO A O 1
ATOM 1512 N N . CYS A 1 185 ? 7.319 -1.755 5.274 1.00 20.34 191 CYS A N 1
ATOM 1513 C CA . CYS A 1 185 ? 7.912 -2.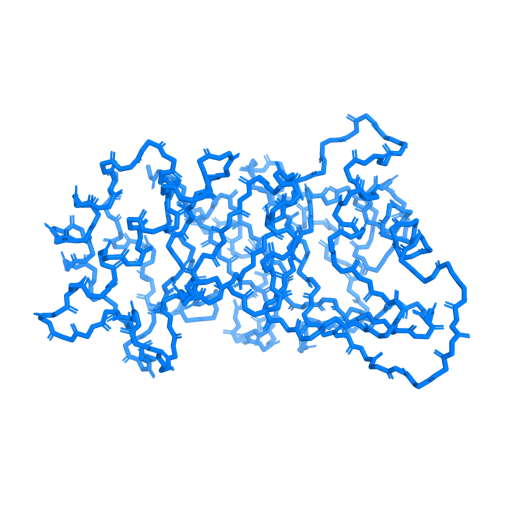171 6.546 1.00 19.46 191 CYS A CA 1
ATOM 1514 C C . CYS A 1 185 ? 7.917 -1.106 7.643 1.00 17.49 191 CYS A C 1
ATOM 1515 O O . CYS A 1 185 ? 8.396 -1.362 8.757 1.00 18.95 191 CYS A O 1
ATOM 1518 N N . ILE A 1 186 ? 7.375 0.074 7.354 1.00 18.22 192 ILE A N 1
ATOM 1519 C CA . ILE A 1 186 ? 7.279 1.125 8.377 1.00 17.92 192 ILE A CA 1
ATOM 1520 C C . ILE A 1 186 ? 6.249 0.801 9.463 1.00 18.57 192 ILE A C 1
ATOM 1521 O O . ILE A 1 186 ? 5.342 -0.015 9.261 1.00 19.64 192 ILE A O 1
ATOM 1526 N N . TYR A 1 187 ? 6.402 1.447 10.614 1.00 17.35 193 TYR A N 1
ATOM 1527 C CA . TYR A 1 187 ? 5.358 1.455 11.637 1.00 16.81 193 TYR A CA 1
ATOM 1528 C C . TYR A 1 187 ? 4.170 2.262 11.115 1.00 18.04 193 TYR A C 1
ATOM 1529 O O . TYR A 1 187 ? 4.361 3.331 10.538 1.00 18.65 193 TYR A O 1
ATOM 1538 N N . THR A 1 188 ? 2.960 1.739 11.300 1.00 18.46 194 THR A N 1
ATOM 1539 C CA . THR A 1 188 ? 1.741 2.545 11.141 1.00 19.07 194 THR A CA 1
ATOM 1540 C C . THR A 1 188 ? 0.938 2.452 12.439 1.00 20.22 194 THR A C 1
ATOM 1541 O O . THR A 1 188 ? 1.187 1.559 13.254 1.00 20.55 194 THR A O 1
ATOM 1545 N N . GLN A 1 189 ? -0.007 3.372 12.638 1.00 20.32 195 GLN A N 1
ATOM 1546 C CA . GLN A 1 189 ? -0.712 3.471 13.912 1.00 21.22 195 GLN A CA 1
ATOM 1547 C C . GLN A 1 189 ? -1.306 2.126 14.358 1.00 20.34 195 GLN A C 1
ATOM 1548 O O . GLN A 1 189 ? -2.082 1.503 13.628 1.00 22.52 195 GLN A O 1
ATOM 1554 N N . GLY A 1 190 ? -0.907 1.684 15.550 1.00 20.69 196 GLY A N 1
ATOM 1555 C CA . GLY A 1 190 ? -1.381 0.424 16.123 1.00 22.38 196 GLY A CA 1
ATOM 1556 C C . GLY A 1 190 ? -0.934 -0.805 15.362 1.00 21.76 196 GLY A C 1
ATOM 1557 O O . GLY A 1 190 ? -1.507 -1.879 15.507 1.00 23.72 196 GLY A O 1
ATOM 1558 N N . LEU A 1 191 ? 0.102 -0.659 14.547 1.00 20.20 197 LEU A N 1
ATOM 1559 C CA . LEU A 1 191 ? 0.529 -1.767 13.722 1.00 18.71 197 LEU A CA 1
ATOM 1560 C C . LEU A 1 191 ? 2.045 -1.813 13.501 1.00 18.65 197 LEU A C 1
ATOM 1561 O O . LEU A 1 191 ? 2.550 -1.307 12.487 1.00 20.17 197 LEU A O 1
ATOM 1566 N N . PRO A 1 192 ? 2.772 -2.423 14.455 1.00 17.75 198 PRO A N 1
ATOM 1567 C CA . PRO A 1 192 ? 4.209 -2.604 14.341 1.00 17.81 198 PRO A CA 1
ATOM 1568 C C . PRO A 1 192 ? 4.595 -3.925 13.673 1.00 17.43 198 PRO A C 1
ATOM 1569 O O . PRO A 1 192 ? 5.777 -4.247 13.609 1.00 17.79 198 PRO A O 1
ATOM 1573 N N . GLU A 1 193 ? 3.620 -4.699 13.192 1.00 17.00 199 GLU A N 1
ATOM 1574 C CA . GLU A 1 193 ? 3.925 -6.059 12.741 1.00 17.76 199 GLU A CA 1
ATOM 1575 C C . GLU A 1 193 ? 4.982 -6.108 11.637 1.00 18.67 199 GLU A C 1
ATOM 1576 O O . GLU A 1 193 ? 5.921 -6.910 11.717 1.00 17.85 199 GLU A O 1
ATOM 1582 N N . ASP A 1 194 ? 4.840 -5.249 10.625 1.00 18.83 200 ASP A N 1
ATOM 1583 C CA . ASP A 1 194 ? 5.777 -5.243 9.496 1.00 19.05 200 ASP A CA 1
ATOM 1584 C C . ASP A 1 194 ? 7.159 -4.772 9.939 1.00 18.13 200 ASP A C 1
ATOM 1585 O O . ASP A 1 194 ? 8.171 -5.313 9.492 1.00 18.62 200 ASP A O 1
ATOM 1590 N N . LEU A 1 195 ? 7.196 -3.775 10.826 1.00 17.57 201 LEU A N 1
ATOM 1591 C CA . LEU A 1 195 ? 8.462 -3.287 11.375 1.00 17.24 201 LEU A CA 1
ATOM 1592 C C . LEU A 1 195 ? 9.155 -4.398 12.172 1.00 18.17 201 LEU A C 1
ATOM 1593 O O . LEU A 1 195 ? 10.362 -4.622 12.015 1.00 17.06 201 LEU A O 1
ATOM 1598 N N . PHE A 1 196 ? 8.398 -5.099 13.017 1.00 17.41 202 PHE A N 1
ATOM 1599 C CA . PHE A 1 196 ? 8.975 -6.216 13.773 1.00 17.16 202 PHE A CA 1
ATOM 1600 C C . PHE A 1 196 ? 9.571 -7.284 12.849 1.00 17.64 202 PHE A C 1
ATOM 1601 O O . PHE A 1 196 ? 10.676 -7.786 13.095 1.00 18.57 202 PHE A O 1
ATOM 1609 N N . GLN A 1 197 ? 8.834 -7.648 11.803 1.00 17.67 203 GLN A N 1
ATOM 1610 C CA . GLN A 1 197 ? 9.306 -8.670 10.870 1.00 17.99 203 GLN A CA 1
ATOM 1611 C C . GLN A 1 197 ? 10.563 -8.213 10.126 1.00 18.83 203 GLN A C 1
ATOM 1612 O O . GLN A 1 197 ? 11.505 -8.997 9.938 1.00 18.90 203 GLN A O 1
ATOM 1618 N N . ALA A 1 198 ? 10.578 -6.949 9.715 1.00 18.16 204 ALA A N 1
ATOM 1619 C CA . ALA A 1 198 ? 11.754 -6.386 9.056 1.00 17.00 204 ALA A CA 1
ATOM 1620 C C . ALA A 1 198 ? 12.972 -6.373 9.984 1.00 16.07 204 ALA A C 1
ATOM 1621 O O . ALA A 1 198 ? 14.080 -6.719 9.577 1.00 17.69 204 ALA A O 1
ATOM 1623 N N . MET A 1 199 ? 12.761 -5.986 11.238 1.00 15.54 205 MET A N 1
ATOM 1624 C CA . MET A 1 199 ? 13.850 -5.968 12.203 1.00 16.87 205 MET A CA 1
ATOM 1625 C C . MET A 1 199 ? 14.379 -7.378 12.460 1.00 16.89 205 MET A C 1
ATOM 1626 O O . MET A 1 199 ? 15.596 -7.575 12.561 1.00 18.67 205 MET A O 1
ATOM 1631 N N . LYS A 1 200 ? 13.475 -8.362 12.520 1.00 18.16 206 LYS A N 1
ATOM 1632 C CA . LYS A 1 200 ? 13.897 -9.768 12.597 1.00 17.51 206 LYS A CA 1
ATOM 1633 C C . LYS A 1 200 ? 14.775 -10.155 11.396 1.00 18.37 206 LYS A C 1
ATOM 1634 O O . LYS A 1 200 ? 15.842 -10.744 11.559 1.00 19.53 206 LYS A O 1
ATOM 1640 N N . THR A 1 201 ? 14.336 -9.769 10.198 1.00 17.82 207 THR A N 1
ATOM 1641 C CA . THR A 1 201 ? 15.046 -10.108 8.965 1.00 17.86 207 THR A CA 1
ATOM 1642 C C . THR A 1 201 ? 16.430 -9.447 8.924 1.00 17.55 207 THR A C 1
ATOM 1643 O O . THR A 1 201 ? 17.435 -10.113 8.638 1.00 17.44 207 THR A O 1
ATOM 1647 N N . TRP A 1 202 ? 16.489 -8.155 9.245 1.00 17.63 208 TRP A N 1
ATOM 1648 C CA . TRP A 1 202 ? 17.767 -7.438 9.243 1.00 16.49 208 TRP A CA 1
ATOM 1649 C C . TRP A 1 202 ? 18.755 -7.983 10.268 1.00 18.44 208 TRP A C 1
ATOM 1650 O O . TRP A 1 202 ? 19.922 -8.234 9.938 1.00 18.37 208 TRP A O 1
ATOM 1661 N N . THR A 1 203 ? 18.287 -8.164 11.506 1.00 16.73 209 THR A N 1
ATOM 1662 C CA . THR A 1 203 ? 19.176 -8.612 12.568 1.00 17.00 209 THR A CA 1
ATOM 1663 C C . THR A 1 203 ? 19.673 -10.043 12.332 1.00 17.59 209 THR A C 1
ATOM 1664 O O . THR A 1 203 ? 20.840 -10.333 12.575 1.00 19.75 209 THR A O 1
ATOM 1668 N N . SER A 1 204 ? 18.796 -10.929 11.846 1.00 18.07 210 SER A N 1
ATOM 1669 C CA . SER A 1 204 ? 19.187 -12.318 11.581 1.00 20.35 210 SER A CA 1
ATOM 1670 C C . SER A 1 204 ? 20.069 -12.482 10.335 1.00 19.60 210 SER A C 1
ATOM 1671 O O . SER A 1 204 ? 20.966 -13.332 10.315 1.00 22.68 210 SER A O 1
ATOM 1674 N N A ASN A 1 205 ? 19.825 -11.675 9.307 0.50 18.53 211 ASN A N 1
ATOM 1675 N N B ASN A 1 205 ? 19.824 -11.661 9.315 0.50 18.90 211 ASN A N 1
ATOM 1676 C CA A ASN A 1 205 ? 20.580 -11.807 8.061 0.50 18.77 211 ASN A CA 1
ATOM 1677 C CA B ASN A 1 205 ? 20.548 -11.774 8.045 0.50 19.65 211 ASN A CA 1
ATOM 1678 C C A ASN A 1 205 ? 21.916 -11.074 8.073 0.50 18.19 211 ASN A C 1
ATOM 1679 C C B ASN A 1 205 ? 21.859 -10.993 8.000 0.50 18.67 211 ASN A C 1
ATOM 1680 O O A ASN A 1 205 ? 22.814 -11.408 7.299 0.50 19.17 211 ASN A O 1
ATOM 1681 O O B ASN A 1 205 ? 22.675 -11.203 7.104 0.50 20.22 211 ASN A O 1
ATOM 1690 N N . VAL A 1 206 ? 22.048 -10.090 8.963 1.00 17.07 212 VAL A N 1
ATOM 1691 C CA . VAL A 1 206 ? 23.300 -9.330 9.091 1.00 16.82 212 VAL A CA 1
ATOM 1692 C C . VAL A 1 206 ? 23.819 -9.413 10.541 1.00 18.19 212 VAL A C 1
ATOM 1693 O O . VAL A 1 206 ? 23.971 -8.398 11.224 1.00 18.18 212 VAL A O 1
ATOM 1697 N N . PRO A 1 207 ? 24.109 -10.640 11.021 1.00 19.16 213 PRO A N 1
ATOM 1698 C CA . PRO A 1 207 ? 24.528 -10.775 12.412 1.00 20.35 213 PRO A CA 1
ATOM 1699 C C . PRO A 1 207 ? 25.869 -10.111 12.695 1.00 20.87 213 PRO A C 1
ATOM 1700 O O . PRO A 1 207 ? 26.177 -9.816 13.856 1.00 23.46 213 PRO A O 1
ATOM 1704 N N . GLU A 1 208 ? 26.646 -9.881 11.632 1.00 18.00 214 GLU A N 1
ATOM 1705 C CA . GLU A 1 208 ? 27.995 -9.307 11.717 1.00 21.62 214 GLU A CA 1
ATOM 1706 C C . GLU A 1 208 ? 28.013 -7.785 11.932 1.00 20.41 214 GLU A C 1
ATOM 1707 O O . GLU A 1 208 ? 29.074 -7.207 12.190 1.00 24.67 214 GLU A O 1
ATOM 1713 N N . SER A 1 209 ? 26.849 -7.146 11.817 1.00 18.32 215 SER A N 1
ATOM 1714 C CA . SER A 1 209 ? 26.749 -5.684 11.922 1.00 17.56 215 SER A CA 1
ATOM 1715 C C . SER A 1 209 ? 25.796 -5.258 13.024 1.00 18.03 215 SER A C 1
ATOM 1716 O O . SER A 1 209 ? 24.847 -5.987 13.347 1.00 19.35 215 SER A O 1
ATOM 1719 N N A LYS A 1 210 ? 26.063 -4.103 13.634 0.50 17.28 216 LYS A N 1
ATOM 1720 N N B LYS A 1 210 ? 26.031 -4.060 13.560 0.50 18.29 216 LYS A N 1
ATOM 1721 C CA A LYS A 1 210 ? 25.126 -3.538 14.603 0.50 15.92 216 LYS A CA 1
ATOM 1722 C CA B LYS A 1 210 ? 25.147 -3.447 14.550 0.50 18.01 216 LYS A CA 1
ATOM 1723 C C A LYS A 1 210 ? 24.006 -2.840 13.820 0.50 16.78 216 LYS A C 1
ATOM 1724 C C B LYS A 1 210 ? 23.989 -2.731 13.859 0.50 17.73 216 LYS A C 1
ATOM 1725 O O A LYS A 1 210 ? 24.269 -2.104 12.863 0.50 18.27 216 LYS A O 1
ATOM 1726 O O B LYS A 1 210 ? 24.206 -1.845 13.027 0.50 20.22 216 LYS A O 1
ATOM 1737 N N . ILE A 1 211 ? 22.764 -3.120 14.208 1.00 17.35 217 ILE A N 1
ATOM 1738 C CA . ILE A 1 211 ? 21.571 -2.639 13.499 1.00 16.70 217 ILE A CA 1
ATOM 1739 C C . ILE A 1 211 ? 20.899 -1.516 14.278 1.00 16.45 217 ILE A C 1
ATOM 1740 O O . ILE A 1 211 ? 20.474 -1.709 15.417 1.00 17.50 217 ILE A O 1
ATOM 1745 N N . PHE A 1 212 ? 20.830 -0.338 13.662 1.00 15.48 218 PHE A N 1
ATOM 1746 C CA . PHE A 1 212 ? 20.060 0.782 14.197 1.00 15.71 218 PHE A CA 1
ATOM 1747 C C . PHE A 1 212 ? 18.718 0.841 13.501 1.00 15.79 218 PHE A C 1
ATOM 1748 O O . PHE A 1 212 ? 18.616 0.618 12.296 1.00 17.06 218 PHE A O 1
ATOM 1756 N N . MET A 1 213 ? 17.691 1.186 14.263 1.00 17.01 219 MET A N 1
ATOM 1757 C CA . MET A 1 213 ? 16.398 1.492 13.704 1.00 17.01 219 MET A CA 1
ATOM 1758 C C . MET A 1 213 ? 16.409 3.000 13.429 1.00 16.48 219 MET A C 1
ATOM 1759 O O . MET A 1 213 ? 16.488 3.803 14.365 1.00 18.24 219 MET A O 1
ATOM 1764 N N . ALA A 1 214 ? 16.374 3.393 12.155 1.00 16.83 220 ALA A N 1
ATOM 1765 C CA . ALA A 1 214 ? 16.347 4.822 11.809 1.00 16.14 220 ALA A CA 1
ATOM 1766 C C . ALA A 1 214 ? 14.903 5.285 11.682 1.00 16.45 220 ALA A C 1
ATOM 1767 O O . ALA A 1 214 ? 14.137 4.737 10.874 1.00 18.28 220 ALA A O 1
ATOM 1769 N N . LEU A 1 215 ? 14.547 6.267 12.513 1.00 15.64 221 LEU A N 1
ATOM 1770 C CA . LEU A 1 215 ? 13.165 6.706 12.704 1.00 15.63 221 LEU A CA 1
ATOM 1771 C C . LEU A 1 215 ? 13.033 8.212 12.553 1.00 16.11 221 LEU A C 1
ATOM 1772 O O . LEU A 1 215 ? 13.956 8.953 12.894 1.00 16.46 221 LEU A O 1
ATOM 1777 N N . PRO A 1 216 ? 11.863 8.675 12.081 1.00 15.77 222 PRO A N 1
ATOM 1778 C CA . PRO A 1 216 ? 11.676 10.117 11.945 1.00 15.53 222 PRO A CA 1
ATOM 1779 C C . PRO A 1 216 ? 11.316 10.777 13.272 1.00 17.04 222 PRO A C 1
ATOM 1780 O O . PRO A 1 216 ? 10.554 10.211 14.066 1.00 18.18 222 PRO A O 1
ATOM 1784 N N . ALA A 1 217 ? 11.869 11.967 13.506 1.00 16.44 223 ALA A N 1
ATOM 1785 C CA . ALA A 1 217 ? 11.646 12.693 14.765 1.00 16.07 223 ALA A CA 1
ATOM 1786 C C . ALA A 1 217 ? 10.374 13.540 14.736 1.00 16.79 223 ALA A C 1
ATOM 1787 O O . ALA A 1 217 ? 10.025 14.162 15.735 1.00 18.05 223 ALA A O 1
ATOM 1789 N N . THR A 1 218 ? 9.686 13.558 13.594 1.00 17.13 224 THR A N 1
ATOM 1790 C CA . THR A 1 218 ? 8.477 14.378 13.427 1.00 17.14 224 THR A CA 1
ATOM 1791 C C . THR A 1 218 ? 7.247 13.556 13.029 1.00 17.77 224 THR A C 1
ATOM 1792 O O . THR A 1 218 ? 7.353 12.657 12.191 1.00 17.76 224 THR A O 1
ATOM 1796 N N . PRO A 1 219 ? 6.067 13.884 13.611 1.00 17.88 225 PRO A N 1
ATOM 1797 C CA . PRO A 1 219 ? 4.837 13.188 13.232 1.00 19.94 225 PRO A CA 1
ATOM 1798 C C . PRO A 1 219 ? 4.388 13.527 11.808 1.00 20.84 225 PRO A C 1
ATOM 1799 O O . PRO A 1 219 ? 3.482 12.884 11.287 1.00 27.55 225 PRO A O 1
ATOM 1803 N N . ASP A 1 220 ? 5.045 14.505 11.181 1.00 21.72 226 ASP A N 1
ATOM 1804 C CA . ASP A 1 220 ? 4.748 14.881 9.799 1.00 25.68 226 ASP A CA 1
ATOM 1805 C C . ASP A 1 220 ? 5.393 13.973 8.747 1.00 27.59 226 ASP A C 1
ATOM 1806 O O . ASP A 1 220 ? 5.259 14.231 7.544 1.00 33.47 226 ASP A O 1
ATOM 1811 N N . LEU A 1 221 ? 6.097 12.929 9.185 1.00 22.14 227 LEU A N 1
ATOM 1812 C CA . LEU A 1 221 ? 6.629 11.935 8.253 1.00 20.78 227 LEU A CA 1
ATOM 1813 C C . LEU A 1 221 ? 6.036 10.558 8.497 1.00 21.30 227 LEU A C 1
ATOM 1814 O O . LEU A 1 221 ? 5.855 10.146 9.649 1.00 22.96 227 LEU A O 1
ATOM 1819 N N . ASN A 1 222 ? 5.751 9.840 7.410 1.00 21.00 228 ASN A N 1
ATOM 1820 C CA . ASN A 1 222 ? 5.305 8.450 7.506 1.00 22.97 228 ASN A CA 1
ATOM 1821 C C . ASN A 1 222 ? 6.335 7.629 8.262 1.00 20.39 228 ASN A C 1
ATOM 1822 O O . ASN A 1 222 ? 7.537 7.812 8.074 1.00 21.57 228 ASN A O 1
ATOM 1827 N N . GLY A 1 223 ? 5.860 6.752 9.144 1.00 19.51 229 GLY A N 1
ATOM 1828 C CA . GLY A 1 223 ? 6.748 5.912 9.947 1.00 19.08 229 GLY A CA 1
ATOM 1829 C C . GLY A 1 223 ? 6.981 6.424 11.362 1.00 17.25 229 GLY A C 1
ATOM 1830 O O . GLY A 1 223 ? 7.627 5.752 12.169 1.00 19.01 229 GLY A O 1
ATOM 1831 N N . TYR A 1 224 ? 6.446 7.602 11.676 1.00 17.93 230 TYR A N 1
ATOM 1832 C CA . TYR A 1 224 ? 6.641 8.201 12.994 1.00 16.32 230 TYR A CA 1
ATOM 1833 C C . TYR A 1 224 ? 6.100 7.290 14.095 1.00 17.35 230 TYR A C 1
ATOM 1834 O O . TYR A 1 224 ? 4.964 6.813 14.026 1.00 19.62 230 TYR A O 1
ATOM 1843 N N . ILE A 1 225 ? 6.927 7.057 15.110 1.00 16.64 231 ILE A N 1
ATOM 1844 C CA . ILE A 1 225 ? 6.528 6.247 16.263 1.00 17.09 231 ILE A CA 1
ATOM 1845 C C . ILE A 1 225 ? 6.463 7.170 17.486 1.00 16.70 231 ILE A C 1
ATOM 1846 O O . ILE A 1 225 ? 7.493 7.665 17.938 1.00 17.89 231 ILE A O 1
ATOM 1851 N N . PRO A 1 226 ? 5.251 7.409 18.037 1.00 18.03 232 PRO A N 1
ATOM 1852 C CA . PRO A 1 226 ? 5.203 8.255 19.229 1.00 19.16 232 PRO A CA 1
ATOM 1853 C C . PRO A 1 226 ? 6.136 7.695 20.315 1.00 19.14 232 PRO A C 1
ATOM 1854 O O . PRO A 1 226 ? 6.270 6.472 20.427 1.00 19.13 232 PRO A O 1
ATOM 1858 N N . PRO A 1 227 ? 6.799 8.576 21.088 1.00 19.53 233 PRO A N 1
ATOM 1859 C CA . PRO A 1 227 ? 7.785 8.100 22.065 1.00 20.92 233 PRO A CA 1
ATOM 1860 C C . PRO A 1 227 ? 7.268 7.029 23.025 1.00 20.80 233 PRO A C 1
ATOM 1861 O O . PRO A 1 227 ? 8.003 6.092 23.325 1.00 19.95 233 PRO A O 1
ATOM 1865 N N . ARG A 1 228 ? 6.031 7.152 23.510 1.00 20.35 234 ARG A N 1
ATOM 1866 C CA . ARG A 1 228 ? 5.503 6.122 24.413 1.00 20.11 234 ARG A CA 1
ATOM 1867 C C . ARG A 1 228 ? 5.398 4.765 23.711 1.00 19.98 234 ARG A C 1
ATOM 1868 O O . ARG A 1 228 ? 5.707 3.726 24.306 1.00 21.24 234 ARG A O 1
ATOM 1876 N N . VAL A 1 229 ? 4.986 4.773 22.447 1.00 19.82 235 VAL A N 1
ATOM 1877 C CA . VAL A 1 229 ? 4.933 3.537 21.663 1.00 19.84 235 VAL A CA 1
ATOM 1878 C C . VAL A 1 229 ? 6.349 2.965 21.477 1.00 19.21 235 VAL A C 1
ATOM 1879 O O . VAL A 1 229 ? 6.581 1.764 21.643 1.00 17.48 235 VAL A O 1
ATOM 1883 N N . LEU A 1 230 ? 7.300 3.831 21.141 1.00 17.28 236 LEU A N 1
ATOM 1884 C CA . LEU A 1 230 ? 8.680 3.397 20.991 1.00 16.81 236 LEU A CA 1
ATOM 1885 C C . LEU A 1 230 ? 9.196 2.745 22.277 1.00 16.91 236 LEU A C 1
ATOM 1886 O O . LEU A 1 230 ? 9.801 1.672 22.247 1.00 18.11 236 LEU A O 1
ATOM 1891 N N . ASN A 1 231 ? 8.950 3.401 23.406 1.00 17.38 237 ASN A N 1
ATOM 1892 C CA . ASN A 1 231 ? 9.504 2.945 24.680 1.00 17.78 237 ASN A CA 1
ATOM 1893 C C . ASN A 1 231 ? 8.851 1.688 25.239 1.00 17.68 237 ASN A C 1
ATOM 1894 O O . ASN A 1 231 ? 9.536 0.825 25.797 1.00 19.38 237 ASN A O 1
ATOM 1899 N N . LYS A 1 232 ? 7.532 1.591 25.098 1.00 17.50 238 LYS A N 1
ATOM 1900 C CA . LYS A 1 232 ? 6.777 0.527 25.771 1.00 18.26 238 LYS A CA 1
ATOM 1901 C C . LYS A 1 232 ? 6.433 -0.643 24.862 1.00 19.40 238 LYS A C 1
ATOM 1902 O O . LYS A 1 232 ? 6.185 -1.739 25.352 1.00 19.75 238 LYS A O 1
ATOM 1908 N N A GLU A 1 233 ? 6.422 -0.439 23.550 0.50 21.01 239 GLU A N 1
ATOM 1909 N N B GLU A 1 233 ? 6.405 -0.365 23.551 0.50 21.00 239 GLU A N 1
ATOM 1910 C CA A GLU A 1 233 ? 6.121 -1.550 22.647 0.50 19.85 239 GLU A CA 1
ATOM 1911 C CA B GLU A 1 233 ? 5.878 -1.271 22.514 0.50 20.45 239 GLU A CA 1
ATOM 1912 C C A GLU A 1 233 ? 7.311 -1.931 21.794 0.50 18.12 239 GLU A C 1
ATOM 1913 C C B GLU A 1 233 ? 6.942 -1.808 21.535 0.50 19.97 239 GLU A C 1
ATOM 1914 O O A GLU A 1 233 ? 7.731 -3.094 21.768 0.50 16.15 239 GLU A O 1
ATOM 1915 O O B GLU A 1 233 ? 6.904 -2.982 21.175 0.50 22.53 239 GLU A O 1
ATOM 1926 N N . ILE A 1 234 ? 7.868 -0.948 21.099 1.00 18.17 240 ILE A N 1
ATOM 1927 C CA . ILE A 1 234 ? 8.840 -1.276 20.050 1.00 18.28 240 ILE A CA 1
ATOM 1928 C C . ILE A 1 234 ? 10.180 -1.739 20.602 1.00 18.16 240 ILE A C 1
ATOM 1929 O O . ILE A 1 234 ? 10.655 -2.829 20.263 1.00 19.19 240 ILE A O 1
ATOM 1934 N N . LEU A 1 235 ? 10.793 -0.905 21.436 1.00 18.43 241 LEU A N 1
ATOM 1935 C CA . LEU A 1 235 ? 12.103 -1.221 21.988 1.00 18.02 241 LEU A CA 1
ATOM 1936 C C . LEU A 1 235 ? 12.119 -2.540 22.787 1.00 18.59 241 LEU A C 1
ATOM 1937 O O . LEU A 1 235 ? 13.054 -3.327 22.6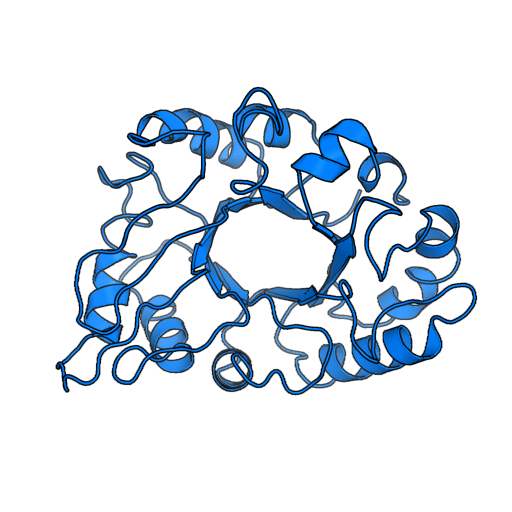30 1.00 18.76 241 LEU A O 1
ATOM 1942 N N . PRO A 1 236 ? 11.080 -2.806 23.616 1.00 19.53 242 PRO A N 1
ATOM 1943 C CA . PRO A 1 236 ? 11.099 -4.097 24.327 1.00 18.89 242 PRO A CA 1
ATOM 1944 C C . PRO A 1 236 ? 11.172 -5.306 23.389 1.00 19.89 242 PRO A C 1
ATOM 1945 O O . PRO A 1 236 ? 11.861 -6.283 23.695 1.00 23.88 242 PRO A O 1
ATOM 1949 N N . ALA A 1 237 ? 10.493 -5.229 22.246 1.00 18.32 243 ALA A N 1
ATOM 1950 C CA . ALA A 1 237 ? 10.523 -6.320 21.272 1.00 18.61 243 ALA A CA 1
ATOM 1951 C C . ALA A 1 237 ? 11.838 -6.394 20.481 1.00 19.51 243 ALA A C 1
ATOM 1952 O O . ALA A 1 237 ? 12.455 -7.464 20.398 1.00 20.53 243 ALA A O 1
ATOM 1954 N N . VAL A 1 238 ? 12.281 -5.271 19.911 1.00 18.79 244 VAL A N 1
ATOM 1955 C CA . VAL A 1 238 ? 13.443 -5.317 19.014 1.00 19.50 244 VAL A CA 1
ATOM 1956 C C . VAL A 1 238 ? 14.777 -5.494 19.748 1.00 19.62 244 VAL A C 1
ATOM 1957 O O . VAL A 1 238 ? 15.735 -6.029 19.175 1.00 20.59 244 VAL A O 1
ATOM 1961 N N . THR A 1 239 ? 14.834 -5.062 21.009 1.00 20.81 245 THR A N 1
ATOM 1962 C CA . THR A 1 239 ? 16.064 -5.175 21.804 1.00 23.24 245 THR A CA 1
ATOM 1963 C C . THR A 1 239 ? 16.423 -6.620 22.163 1.00 23.51 245 THR A C 1
ATOM 1964 O O . THR A 1 239 ? 17.503 -6.878 22.683 1.00 24.57 245 THR A O 1
ATOM 1968 N N . GLN A 1 240 ? 15.524 -7.560 21.873 1.00 21.34 246 GLN A N 1
ATOM 1969 C CA . GLN A 1 240 ? 15.828 -8.979 22.043 1.00 23.38 246 GLN A CA 1
ATOM 1970 C C . GLN A 1 240 ? 16.910 -9.464 21.063 1.00 23.50 246 GLN A C 1
ATOM 1971 O O . GLN A 1 240 ? 17.589 -10.457 21.333 1.00 26.12 246 GLN A O 1
ATOM 1977 N N . ALA A 1 241 ? 17.089 -8.751 19.947 1.00 19.65 247 ALA A N 1
ATOM 1978 C CA . ALA A 1 241 ? 18.179 -9.074 19.012 1.00 20.08 247 ALA A CA 1
ATOM 1979 C C . ALA A 1 241 ? 19.526 -8.670 19.614 1.00 20.95 247 ALA A C 1
ATOM 1980 O O . ALA A 1 241 ? 19.685 -7.532 20.079 1.00 23.09 247 ALA A O 1
ATOM 1982 N N . SER A 1 242 ? 20.502 -9.580 19.589 1.00 23.71 248 SER A N 1
ATOM 1983 C CA . SER A 1 242 ? 21.802 -9.290 20.217 1.00 24.56 248 SER A CA 1
ATOM 1984 C C . SER A 1 242 ? 22.542 -8.168 19.502 1.00 23.03 248 SER A C 1
ATOM 1985 O O . SER A 1 242 ? 23.331 -7.440 20.122 1.00 24.86 248 SER A O 1
ATOM 1988 N N . ASN A 1 243 ? 22.273 -8.016 18.209 1.00 19.79 249 ASN A N 1
ATOM 1989 C CA . ASN A 1 243 ? 22.913 -6.954 17.431 1.00 17.33 249 ASN A CA 1
ATOM 1990 C C . ASN A 1 243 ? 22.040 -5.715 17.220 1.00 17.62 249 ASN A C 1
ATOM 1991 O O . ASN A 1 243 ? 22.347 -4.873 16.360 1.00 19.05 249 ASN A O 1
ATOM 1996 N N . PHE A 1 244 ? 20.965 -5.582 18.002 1.00 17.63 250 PHE A N 1
ATOM 1997 C CA . PHE A 1 244 ? 20.232 -4.320 17.994 1.00 16.81 250 PHE A CA 1
ATOM 1998 C C . PHE A 1 244 ? 21.062 -3.266 18.732 1.00 16.88 250 PHE A C 1
ATOM 1999 O O . PHE A 1 244 ? 21.416 -3.457 19.896 1.00 20.94 250 PHE A O 1
ATOM 2007 N N . ALA A 1 245 ? 21.353 -2.157 18.048 1.00 17.35 251 ALA A N 1
ATOM 2008 C CA . ALA A 1 245 ? 22.291 -1.153 18.548 1.00 18.18 251 ALA A CA 1
ATOM 2009 C C . ALA A 1 245 ? 21.648 0.082 19.160 1.00 18.80 251 ALA A C 1
ATOM 2010 O O . ALA A 1 245 ? 22.236 0.722 20.031 1.00 22.89 251 ALA A O 1
ATOM 2012 N N . GLY A 1 246 ? 20.475 0.456 18.667 1.00 16.82 252 GLY A N 1
ATOM 2013 C CA . GLY A 1 246 ? 19.842 1.680 19.124 1.00 17.64 252 GLY A CA 1
ATOM 2014 C C . GLY A 1 246 ? 19.045 2.362 18.030 1.00 16.70 252 GLY A C 1
ATOM 2015 O O . GLY A 1 246 ? 18.620 1.722 17.056 1.00 17.21 252 GLY A O 1
ATOM 2016 N N . VAL A 1 247 ? 18.863 3.670 18.187 1.00 17.09 253 VAL A N 1
ATOM 2017 C CA . VAL A 1 247 ? 17.979 4.446 17.326 1.00 16.75 253 VAL A CA 1
ATOM 2018 C C . VAL A 1 247 ? 18.775 5.520 16.588 1.00 15.45 253 VAL A C 1
ATOM 2019 O O . VAL A 1 247 ? 19.549 6.264 17.203 1.00 17.04 253 VAL A O 1
ATOM 2023 N N . MET A 1 248 ? 18.581 5.582 15.273 1.00 15.61 254 MET A N 1
ATOM 2024 C CA . MET A 1 248 ? 19.123 6.650 14.437 1.00 14.41 254 MET A CA 1
ATOM 2025 C C . MET A 1 248 ? 18.009 7.658 14.174 1.00 14.58 254 MET A C 1
ATOM 2026 O O . MET A 1 248 ? 16.929 7.290 13.716 1.00 16.88 254 MET A O 1
ATOM 2031 N N . ILE A 1 249 ? 18.270 8.925 14.486 1.00 14.40 255 ILE A N 1
ATOM 2032 C CA . ILE A 1 249 ? 17.256 9.962 14.361 1.00 15.72 255 ILE A CA 1
ATOM 2033 C C . ILE A 1 249 ? 17.330 10.657 12.999 1.00 15.13 255 ILE A C 1
ATOM 2034 O O . ILE A 1 249 ? 18.349 11.250 12.657 1.00 15.21 255 ILE A O 1
ATOM 2039 N N . PHE A 1 250 ? 16.249 10.564 12.228 1.00 14.70 256 PHE A N 1
ATOM 2040 C CA . PHE A 1 250 ? 16.078 11.384 11.042 1.00 15.29 256 PHE A CA 1
ATOM 2041 C C . PHE A 1 250 ? 15.168 12.550 11.418 1.00 15.18 256 PHE A C 1
ATOM 2042 O O . PHE A 1 250 ? 13.957 12.353 11.558 1.00 15.91 256 PHE A O 1
ATOM 2050 N N . ASP A 1 251 ? 15.705 13.760 11.601 1.00 15.44 257 ASP A N 1
ATOM 2051 C CA . ASP A 1 251 ? 17.121 14.126 11.470 1.00 14.51 257 ASP A CA 1
ATOM 2052 C C . ASP A 1 251 ? 17.353 15.249 12.499 1.00 14.80 257 ASP A C 1
ATOM 2053 O O . ASP A 1 251 ? 16.454 15.547 13.310 1.00 15.86 257 ASP A O 1
ATOM 2058 N N . ARG A 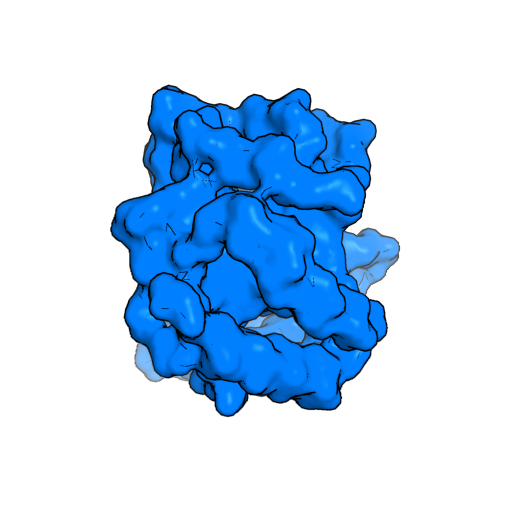1 252 ? 18.519 15.892 12.478 1.00 14.67 258 ARG A N 1
ATOM 2059 C CA . ARG A 1 252 ? 18.792 16.923 13.482 1.00 15.49 258 ARG A CA 1
ATOM 2060 C C . ARG A 1 252 ? 17.820 18.093 13.381 1.00 15.85 258 ARG A C 1
ATOM 2061 O O . ARG A 1 252 ? 17.418 18.645 14.408 1.00 16.61 258 ARG A O 1
ATOM 2069 N N . TYR A 1 253 ? 17.444 18.470 12.159 1.00 15.88 259 TYR A N 1
ATOM 2070 C CA . TYR A 1 253 ? 16.478 19.549 11.984 1.00 15.64 259 TYR A CA 1
ATOM 2071 C C . TYR A 1 253 ? 15.183 19.270 12.775 1.00 15.71 259 TYR A C 1
ATOM 2072 O O . TYR A 1 253 ? 14.753 20.091 13.603 1.00 17.67 259 TYR A O 1
ATOM 2081 N N . PHE A 1 254 ? 14.569 18.116 12.533 1.00 15.27 260 PHE A N 1
ATOM 2082 C CA . PHE A 1 254 ? 13.320 17.786 13.219 1.00 15.89 260 PHE A CA 1
ATOM 2083 C C . PHE A 1 254 ? 13.543 17.625 14.719 1.00 17.24 260 PHE A C 1
ATOM 2084 O O . PHE A 1 254 ? 12.742 18.108 15.522 1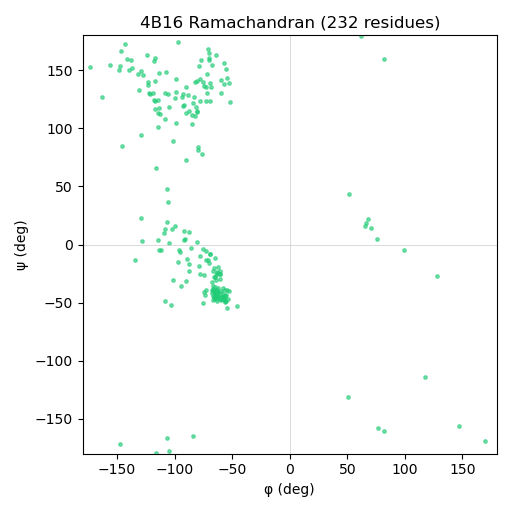.00 17.49 260 PHE A O 1
ATOM 2092 N N . ASP A 1 255 ? 14.644 16.973 15.098 1.00 15.77 261 ASP A N 1
ATOM 2093 C CA . ASP A 1 255 ? 14.907 16.699 16.515 1.00 14.78 261 ASP A CA 1
ATOM 2094 C C . ASP A 1 255 ? 15.189 17.970 17.322 1.00 15.26 261 ASP A C 1
ATOM 2095 O O . ASP A 1 255 ? 14.865 18.048 18.512 1.00 16.78 261 ASP A O 1
ATOM 2100 N N . ARG A 1 256 ? 15.807 18.955 16.676 1.00 16.45 262 ARG A N 1
ATOM 2101 C CA . ARG A 1 256 ? 16.125 20.226 17.328 1.00 16.23 262 ARG A CA 1
ATOM 2102 C C . ARG A 1 256 ? 14.862 20.881 17.904 1.00 17.36 262 ARG A C 1
ATOM 2103 O O . ARG A 1 256 ? 14.889 21.456 18.998 1.00 18.56 262 ARG A O 1
ATOM 2111 N N . PHE A 1 257 ? 13.764 20.776 17.160 1.00 18.10 263 PHE A N 1
ATOM 2112 C CA . PHE A 1 257 ? 12.493 21.384 17.546 1.00 18.51 263 PHE A CA 1
ATOM 2113 C C . PHE A 1 257 ? 11.570 20.445 18.299 1.00 19.02 263 PHE A C 1
ATOM 2114 O O . PHE A 1 257 ? 10.886 20.878 19.215 1.00 23.00 263 PHE A O 1
ATOM 2122 N N . ARG A 1 258 ? 11.578 19.165 17.931 1.00 17.84 264 ARG A N 1
ATOM 2123 C CA . ARG A 1 258 ? 10.639 18.191 18.500 1.00 17.50 264 ARG A CA 1
ATOM 2124 C C . ARG A 1 258 ? 11.155 17.556 19.789 1.00 18.76 264 ARG A C 1
ATOM 2125 O O . ARG A 1 258 ? 10.360 17.041 20.592 1.00 19.38 264 ARG A O 1
ATOM 2133 N N . LYS A 1 259 ? 12.479 17.574 19.973 1.00 17.23 265 LYS A N 1
ATOM 2134 C CA . LYS A 1 259 ? 13.132 16.943 21.127 1.00 18.37 265 LYS A CA 1
ATOM 2135 C C . LYS A 1 259 ? 12.679 15.486 21.292 1.00 16.77 265 LYS A C 1
ATOM 2136 O O . LYS A 1 259 ? 12.373 15.016 22.398 1.00 19.86 265 LYS A O 1
ATOM 2142 N N . TYR A 1 260 ? 12.620 14.777 20.170 1.00 15.68 266 TYR A N 1
ATOM 2143 C CA . TYR A 1 260 ? 12.218 13.368 20.160 1.00 16.60 266 TYR A CA 1
ATOM 2144 C C . TYR A 1 260 ? 13.231 12.493 20.903 1.00 17.62 266 TYR A C 1
ATOM 2145 O O . TYR A 1 260 ? 12.857 11.650 21.726 1.00 18.46 266 TYR A O 1
ATOM 2154 N N . SER A 1 261 ? 14.517 12.704 20.631 1.00 17.27 267 SER A N 1
ATOM 2155 C CA . SER A 1 261 ? 15.555 11.895 21.275 1.00 18.13 267 SER A CA 1
ATOM 2156 C C . SER A 1 261 ? 15.526 12.040 22.801 1.00 18.48 267 SER A C 1
ATOM 2157 O O . SER A 1 261 ? 15.865 11.094 23.516 1.00 19.85 267 SER A O 1
ATOM 2160 N N . SER A 1 262 ? 15.093 13.205 23.290 1.00 17.39 268 SER A N 1
ATOM 2161 C CA . SER A 1 262 ? 14.977 13.442 24.742 1.00 19.64 268 SER A CA 1
ATOM 2162 C C . SER A 1 262 ? 13.959 12.527 25.414 1.00 20.66 268 SER A C 1
ATOM 2163 O O . SER A 1 262 ? 14.043 12.279 26.618 1.00 24.72 268 SER A O 1
ATOM 2166 N N . LYS A 1 263 ? 13.008 12.034 24.623 1.00 19.89 269 LYS A N 1
ATOM 2167 C CA . LYS A 1 263 ? 11.875 11.273 25.145 1.00 20.67 269 LYS A CA 1
ATOM 2168 C C . LYS A 1 263 ? 12.080 9.757 25.081 1.00 20.84 269 LYS A C 1
ATOM 2169 O O . LYS A 1 263 ? 11.250 8.997 25.582 1.00 25.15 269 LYS A O 1
ATOM 2175 N N . ILE A 1 264 ? 13.191 9.329 24.486 1.00 19.86 270 ILE A N 1
ATOM 2176 C CA . ILE A 1 264 ? 13.537 7.901 24.423 1.00 19.01 270 ILE A CA 1
ATOM 2177 C C . ILE A 1 264 ? 14.024 7.421 25.795 1.00 22.91 270 ILE A C 1
ATOM 2178 O O . ILE A 1 264 ? 14.794 8.120 26.459 1.00 24.42 270 ILE A O 1
ATOM 2183 N N . LYS A 1 265 ? 13.558 6.238 26.206 1.00 23.91 271 LYS A N 1
ATOM 2184 C CA . LYS A 1 265 ? 13.883 5.643 27.511 1.00 25.17 271 LYS A CA 1
ATOM 2185 C C . LYS A 1 265 ? 15.387 5.506 27.745 1.00 26.77 271 LYS A C 1
ATOM 2186 O O . LYS A 1 265 ? 16.150 5.337 26.791 1.00 26.58 271 LYS A O 1
ATOM 2192 N N . ARG A 1 266 ? 15.792 5.564 29.016 1.00 31.77 272 ARG A N 1
ATOM 2193 C CA . ARG A 1 266 ? 17.189 5.376 29.407 1.00 35.52 272 ARG A CA 1
ATOM 2194 C C . ARG A 1 266 ? 17.624 3.915 29.259 1.00 42.71 272 ARG A C 1
ATOM 2195 O O . ARG A 1 266 ? 16.793 3.001 29.243 1.00 40.59 272 ARG A O 1
#

CATH classification: 3.20.20.80

Nearest PDB structures (foldseek):
  4b15-assembly1_A  TM=1.004E+00  e=2.227E-52  Tamarindus indica
  1llo-assembly1_A  TM=9.145E-01  e=4.522E-24  Hevea brasiliensis
  1kr0-assembly1_A  TM=8.911E-01  e=3.645E-24  Hevea brasiliensis
  1kqz-assembly1_A  TM=9.128E-01  e=1.561E-23  Hevea brasiliensis
  1kr1-assembly1_A  TM=8.937E-01  e=4.838E-23  Hevea brasiliensis

Radius of gyration: 17.78 Å; Cα contacts (8 Å, |Δi|>4): 608; chains: 1; bounding box: 48×41×50 Å